Protein AF-A0A3R6WQW7-F1 (afdb_monomer)

pLDDT: mean 78.7, std 13.47, range [40.69, 93.69]

Radius of gyration: 24.75 Å; Cα contacts (8 Å, |Δi|>4): 306; chains: 1; bounding box: 58×46×69 Å

Nearest PDB structures (foldseek):
  6h25-assembly1_G  TM=5.884E-01  e=1.292E-11  Homo sapiens
  9g8p-assembly1_H  TM=5.849E-01  e=1.144E-11  Homo sapiens
  9g8m-assembly1_H  TM=5.681E-01  e=4.891E-12  Homo sapiens
  2mfi-assembly1_A  TM=6.333E-01  e=1.525E-02  Escherichia coli DH1
  4r71-assembly1_E  TM=5.114E-01  e=1.721E-02  Escherichia coli K-12

Structure (mmCIF, N/CA/C/O backbone):
data_AF-A0A3R6WQW7-F1
#
_entry.id   AF-A0A3R6WQW7-F1
#
loop_
_atom_site.group_PDB
_atom_site.id
_atom_site.type_symbol
_atom_site.label_atom_id
_atom_site.label_alt_id
_atom_site.label_comp_id
_atom_site.label_asym_id
_atom_site.label_entity_id
_atom_site.label_seq_id
_atom_site.pdbx_PDB_ins_code
_atom_site.Cartn_x
_atom_site.Cartn_y
_atom_site.Cartn_z
_atom_site.occupancy
_atom_site.B_iso_or_equiv
_atom_site.auth_seq_id
_atom_site.auth_comp_id
_atom_site.auth_asym_id
_atom_site.auth_atom_id
_atom_site.pdbx_PDB_model_num
ATOM 1 N N . MET A 1 1 ? 30.618 -32.591 -22.725 1.00 55.84 1 MET A N 1
ATOM 2 C CA . MET A 1 1 ? 29.384 -32.139 -22.040 1.00 55.84 1 MET A CA 1
ATOM 3 C C . MET A 1 1 ? 29.642 -31.123 -20.920 1.00 55.84 1 MET A C 1
ATOM 5 O O . MET A 1 1 ? 29.204 -29.995 -21.079 1.00 55.84 1 MET A O 1
ATOM 9 N N . ALA A 1 2 ? 30.360 -31.442 -19.828 1.00 49.25 2 ALA A N 1
ATOM 10 C CA . ALA A 1 2 ? 30.677 -30.443 -18.786 1.00 49.25 2 ALA A CA 1
ATOM 11 C C . ALA A 1 2 ? 31.701 -29.384 -19.253 1.00 49.25 2 ALA A C 1
ATOM 13 O O . ALA A 1 2 ? 31.507 -28.197 -19.019 1.00 49.25 2 ALA A O 1
ATOM 14 N N . GLU A 1 3 ? 32.736 -29.797 -19.990 1.00 54.88 3 GLU A N 1
ATOM 15 C CA . GLU A 1 3 ? 33.748 -28.886 -20.553 1.00 54.88 3 GLU A CA 1
ATOM 16 C C . GLU A 1 3 ? 33.173 -27.957 -21.633 1.00 54.88 3 GLU A C 1
ATOM 18 O O . GLU A 1 3 ? 33.467 -26.769 -21.638 1.00 54.88 3 GLU A O 1
ATOM 23 N N . GLU A 1 4 ? 32.276 -28.450 -22.493 1.00 56.84 4 GLU A N 1
ATOM 24 C CA . GLU A 1 4 ? 31.543 -27.615 -23.462 1.00 56.84 4 GLU A CA 1
ATOM 25 C C . GLU A 1 4 ? 30.620 -26.602 -22.779 1.00 56.84 4 GLU A C 1
ATOM 27 O O . GLU A 1 4 ? 30.474 -25.482 -23.262 1.00 56.84 4 GLU A O 1
ATOM 32 N N . PHE A 1 5 ? 30.006 -26.978 -21.651 1.00 56.38 5 PHE A N 1
ATOM 33 C CA . PHE A 1 5 ? 29.171 -26.077 -20.862 1.00 56.38 5 PHE A CA 1
ATOM 34 C C . PHE A 1 5 ? 30.006 -24.969 -20.208 1.00 56.38 5 PHE A C 1
ATOM 36 O O . PHE A 1 5 ? 29.600 -23.809 -20.223 1.00 56.38 5 PHE A O 1
ATOM 43 N N . LEU A 1 6 ? 31.192 -25.308 -19.695 1.00 55.44 6 LEU A N 1
ATOM 44 C CA . LEU A 1 6 ? 32.145 -24.342 -19.146 1.00 55.44 6 LEU A CA 1
ATOM 45 C C . LEU A 1 6 ? 32.690 -23.406 -20.236 1.00 55.44 6 LEU A C 1
ATOM 47 O O . LEU A 1 6 ? 32.646 -22.194 -20.057 1.00 55.44 6 LEU A O 1
ATOM 51 N N . LEU A 1 7 ? 33.064 -23.930 -21.407 1.00 58.16 7 LEU A N 1
ATOM 52 C CA . LEU A 1 7 ? 33.490 -23.141 -22.573 1.00 58.16 7 LEU A CA 1
ATOM 53 C C . LEU A 1 7 ? 32.385 -22.218 -23.113 1.00 58.16 7 LEU A C 1
ATOM 55 O O . LEU A 1 7 ? 32.659 -21.098 -23.547 1.00 58.16 7 LEU A O 1
ATOM 59 N N . ALA A 1 8 ? 31.128 -22.668 -23.110 1.00 57.09 8 ALA A N 1
ATOM 60 C CA . ALA A 1 8 ? 29.984 -21.846 -23.502 1.00 57.09 8 ALA A CA 1
ATOM 61 C C . ALA A 1 8 ? 29.675 -20.758 -22.461 1.00 57.09 8 ALA A C 1
ATOM 63 O O . ALA A 1 8 ? 29.348 -19.630 -22.837 1.00 57.09 8 ALA A O 1
ATOM 64 N N . ALA A 1 9 ? 29.818 -21.072 -21.169 1.00 54.44 9 ALA A N 1
ATOM 65 C CA . ALA A 1 9 ? 29.701 -20.103 -20.087 1.00 54.44 9 ALA A CA 1
ATOM 66 C C . ALA A 1 9 ? 30.811 -19.045 -20.176 1.00 54.44 9 ALA A C 1
ATOM 68 O O . ALA A 1 9 ? 30.493 -17.860 -20.177 1.00 54.44 9 ALA A O 1
ATOM 69 N N . GLU A 1 10 ? 32.070 -19.445 -20.371 1.00 57.56 10 GLU A N 1
ATOM 70 C CA . GLU A 1 10 ? 33.221 -18.549 -20.564 1.00 57.56 10 GLU A CA 1
ATOM 71 C C . GLU A 1 10 ? 33.050 -17.620 -21.771 1.00 57.56 10 GLU A C 1
ATOM 73 O O . GLU A 1 10 ? 33.266 -16.416 -21.652 1.00 57.56 10 GLU A O 1
ATOM 78 N N . LYS A 1 11 ? 32.557 -18.132 -22.908 1.00 57.28 11 LYS A N 1
ATOM 79 C CA . LYS A 1 11 ? 32.232 -17.317 -24.097 1.00 57.28 11 LYS A CA 1
ATOM 80 C C . LYS A 1 11 ? 31.059 -16.353 -23.893 1.00 57.28 11 LYS A C 1
ATOM 82 O O . LYS A 1 11 ? 30.888 -15.432 -24.688 1.00 57.28 11 LYS A O 1
ATOM 87 N N . SER A 1 12 ? 30.229 -16.578 -22.875 1.00 57.25 12 SER A N 1
ATOM 88 C CA . SER A 1 12 ? 29.049 -15.759 -22.571 1.00 57.25 12 SER A CA 1
ATOM 89 C C . SER A 1 12 ? 29.286 -14.706 -21.487 1.00 57.25 12 SER A C 1
ATOM 91 O O . SER A 1 12 ? 28.381 -13.916 -21.211 1.00 57.25 12 SER A O 1
ATOM 93 N N . ILE A 1 13 ? 30.473 -14.705 -20.868 1.00 61.94 13 ILE A N 1
ATOM 94 C CA . ILE A 1 13 ? 30.865 -13.736 -19.848 1.00 61.94 13 ILE A CA 1
ATOM 95 C C . ILE A 1 13 ? 31.505 -12.534 -20.534 1.00 61.94 13 ILE A C 1
ATOM 97 O O . ILE A 1 13 ? 32.555 -12.632 -21.165 1.00 61.94 13 ILE A O 1
ATOM 101 N N . ASP A 1 14 ? 30.893 -11.373 -20.348 1.00 65.12 14 ASP A N 1
ATOM 102 C CA . ASP A 1 14 ? 31.531 -10.098 -20.637 1.00 65.12 14 ASP A CA 1
ATOM 103 C C . ASP A 1 14 ? 32.629 -9.804 -19.606 1.00 65.12 14 ASP A C 1
ATOM 105 O O . ASP A 1 14 ? 32.395 -9.192 -18.563 1.00 65.12 14 ASP A O 1
ATOM 109 N N . LEU A 1 15 ? 33.845 -10.257 -19.908 1.00 63.72 15 LEU A N 1
ATOM 110 C CA . LEU A 1 15 ? 35.048 -9.977 -19.121 1.00 63.72 15 LEU A CA 1
ATOM 111 C C . LEU A 1 15 ? 35.436 -8.484 -19.129 1.00 63.72 15 LEU A C 1
ATOM 113 O O . LEU A 1 15 ? 36.239 -8.066 -18.296 1.00 63.72 15 LEU A O 1
ATOM 117 N N . ALA A 1 16 ? 34.885 -7.676 -20.045 1.00 67.31 16 ALA A N 1
ATOM 118 C CA . ALA A 1 16 ? 35.157 -6.244 -20.150 1.00 67.31 16 ALA A CA 1
ATOM 119 C C . ALA A 1 16 ? 34.179 -5.383 -19.332 1.00 67.31 16 ALA A C 1
ATOM 121 O O . ALA A 1 16 ? 34.387 -4.170 -19.209 1.00 67.31 16 ALA A O 1
ATOM 122 N N . PHE A 1 17 ? 33.138 -5.983 -18.745 1.00 79.56 17 PHE A N 1
ATOM 123 C CA . PHE A 1 17 ? 32.162 -5.251 -17.953 1.00 79.56 17 PHE A CA 1
ATOM 124 C C . PHE A 1 17 ? 32.800 -4.598 -16.720 1.00 79.56 17 PHE A C 1
ATOM 126 O O . PHE A 1 17 ? 33.418 -5.263 -15.885 1.00 79.56 17 PHE A O 1
ATOM 133 N N . LYS A 1 18 ? 32.569 -3.293 -16.547 1.00 80.56 18 LYS A N 1
ATOM 134 C CA . LYS A 1 18 ? 32.944 -2.552 -15.338 1.00 80.56 18 LYS A CA 1
ATOM 135 C C . LYS A 1 18 ? 31.703 -1.927 -14.699 1.00 80.56 18 LYS A C 1
ATOM 137 O O . LYS A 1 18 ? 30.992 -1.194 -15.388 1.00 80.56 18 LYS A O 1
ATOM 142 N N . PRO A 1 19 ? 31.449 -2.165 -13.396 1.00 85.31 19 PRO A N 1
ATOM 143 C CA . PRO A 1 19 ? 30.396 -1.463 -12.675 1.00 85.31 19 PRO A CA 1
ATOM 144 C C . PRO A 1 19 ? 30.600 0.049 -12.769 1.00 85.31 19 PRO A C 1
ATOM 146 O O . PRO A 1 19 ? 31.710 0.543 -12.565 1.00 85.31 19 PRO A O 1
ATOM 149 N N . ARG A 1 20 ? 29.529 0.781 -13.070 1.00 85.44 20 ARG A N 1
ATOM 150 C CA . ARG A 1 20 ? 29.561 2.234 -13.255 1.00 85.44 20 ARG A CA 1
ATOM 151 C C . ARG A 1 20 ? 28.370 2.868 -12.559 1.00 85.44 20 ARG A C 1
ATOM 153 O O . ARG A 1 20 ? 27.265 2.350 -12.658 1.00 85.44 20 ARG A O 1
ATOM 160 N N . THR A 1 21 ? 28.587 3.991 -11.887 1.00 90.38 21 THR A N 1
ATOM 161 C CA . THR A 1 21 ? 27.490 4.819 -11.385 1.00 90.38 21 THR A CA 1
ATOM 162 C C . THR A 1 21 ? 26.843 5.554 -12.554 1.00 90.38 21 THR A C 1
ATOM 164 O O . THR A 1 21 ? 27.532 6.224 -13.324 1.00 90.38 21 THR A O 1
ATOM 167 N N . CYS A 1 22 ? 25.534 5.404 -12.683 1.00 89.56 22 CYS A N 1
ATOM 168 C CA . CYS A 1 22 ? 24.703 6.038 -13.692 1.00 89.56 22 CYS A CA 1
ATOM 169 C C . CYS A 1 22 ? 23.697 6.956 -13.003 1.00 89.56 22 CYS A C 1
ATOM 171 O O . CYS A 1 22 ? 23.210 6.648 -11.911 1.00 89.56 22 CYS A O 1
ATOM 173 N N . LEU A 1 23 ? 23.375 8.063 -13.657 1.00 90.69 23 LEU A N 1
ATOM 174 C CA . LEU A 1 23 ? 22.315 8.986 -13.279 1.00 90.69 23 LEU A CA 1
ATOM 175 C C . LEU A 1 23 ? 21.107 8.827 -14.216 1.00 90.69 23 LEU A C 1
ATOM 177 O O . LEU A 1 23 ? 21.231 8.232 -15.291 1.00 90.69 23 LEU A O 1
ATOM 181 N N . PRO A 1 24 ? 19.916 9.312 -13.826 1.00 89.19 24 PRO A N 1
ATOM 182 C CA . PRO A 1 24 ? 18.769 9.353 -14.723 1.00 89.19 24 PRO A CA 1
ATOM 183 C C . PRO A 1 24 ? 19.089 10.185 -15.972 1.00 89.19 24 PRO A C 1
ATOM 185 O O . PRO A 1 24 ? 19.523 11.328 -15.863 1.00 89.19 24 PRO A O 1
ATOM 188 N N . GLY A 1 25 ? 18.861 9.613 -17.153 1.00 87.25 25 GLY A N 1
ATOM 189 C CA . GLY A 1 25 ? 19.143 10.228 -18.451 1.00 87.25 25 GLY A CA 1
ATOM 190 C C . GLY A 1 25 ? 20.482 9.832 -19.078 1.00 87.25 25 GLY A C 1
ATOM 191 O O . GLY A 1 25 ? 20.663 10.076 -20.269 1.00 87.25 25 GLY A O 1
ATOM 192 N N . ASP A 1 26 ? 21.386 9.183 -18.336 1.00 90.31 26 ASP A N 1
ATOM 193 C CA . ASP A 1 26 ? 22.673 8.737 -18.882 1.00 90.31 26 ASP A CA 1
ATOM 194 C C . ASP A 1 26 ? 22.479 7.684 -19.983 1.00 90.31 26 ASP A C 1
ATOM 196 O O . ASP A 1 26 ? 21.779 6.683 -19.788 1.00 90.31 26 ASP A O 1
ATOM 200 N N . ASP A 1 27 ? 23.149 7.879 -21.121 1.00 89.25 27 ASP A N 1
ATOM 201 C CA . ASP A 1 27 ? 23.236 6.892 -22.199 1.00 89.25 27 ASP A CA 1
ATOM 202 C C . ASP A 1 27 ? 24.319 5.854 -21.870 1.00 89.25 27 ASP A C 1
ATOM 204 O O . ASP A 1 27 ? 25.503 6.176 -21.743 1.00 89.25 27 ASP A O 1
ATOM 208 N N . ILE A 1 28 ? 23.910 4.593 -21.726 1.00 86.25 28 ILE A N 1
ATOM 209 C CA . ILE A 1 28 ? 24.794 3.477 -21.376 1.00 86.25 28 ILE A CA 1
ATOM 210 C C . ILE A 1 28 ? 24.998 2.487 -22.525 1.00 86.25 28 ILE A C 1
ATOM 212 O O . ILE A 1 28 ? 25.565 1.414 -22.318 1.00 86.25 28 ILE A O 1
ATOM 216 N N . THR A 1 29 ? 24.558 2.828 -23.736 1.00 84.69 29 THR A N 1
ATOM 217 C CA . THR A 1 29 ? 24.576 1.933 -24.906 1.00 84.69 29 THR A CA 1
ATOM 218 C C . THR A 1 29 ? 25.972 1.374 -25.187 1.00 84.69 29 THR A C 1
ATOM 220 O O . THR A 1 29 ? 26.124 0.194 -25.479 1.00 84.69 29 THR A O 1
ATOM 223 N N . GLN A 1 30 ? 27.010 2.198 -25.021 1.00 78.12 30 GLN A N 1
ATOM 224 C CA . GLN A 1 30 ? 28.411 1.818 -25.251 1.00 78.12 30 GLN A CA 1
ATOM 225 C C . GLN A 1 30 ? 28.994 0.905 -24.158 1.00 78.12 30 GLN A C 1
ATOM 227 O O . GLN A 1 30 ? 30.061 0.323 -24.338 1.00 78.12 30 GLN A O 1
ATOM 232 N N . HIS A 1 31 ? 28.318 0.793 -23.013 1.00 76.62 31 HIS A N 1
ATOM 233 C CA . HIS A 1 31 ? 28.764 0.015 -21.851 1.00 76.62 31 HIS A CA 1
ATOM 234 C C . HIS A 1 31 ? 28.094 -1.356 -21.746 1.00 76.62 31 HIS A C 1
ATOM 236 O O . HIS A 1 31 ? 28.413 -2.142 -20.854 1.00 76.62 31 HIS A O 1
ATOM 242 N N . ILE A 1 32 ? 27.168 -1.641 -22.655 1.00 75.19 32 ILE A N 1
ATOM 243 C CA . ILE A 1 32 ? 26.525 -2.934 -22.818 1.00 75.19 32 ILE A CA 1
ATOM 244 C C . ILE A 1 32 ? 27.271 -3.633 -23.951 1.00 75.19 32 ILE A C 1
ATOM 246 O O . ILE A 1 32 ? 27.199 -3.205 -25.102 1.00 75.19 32 ILE A O 1
ATOM 250 N N . THR A 1 33 ? 28.033 -4.678 -23.642 1.00 64.69 33 THR A N 1
ATOM 251 C CA . THR A 1 33 ? 28.776 -5.400 -24.678 1.00 64.69 33 THR A CA 1
ATOM 252 C C . THR A 1 33 ? 27.879 -6.433 -25.364 1.00 64.69 33 THR A C 1
ATOM 254 O O . THR A 1 33 ? 26.891 -6.919 -24.812 1.00 64.69 33 THR A O 1
ATOM 257 N N . ASN A 1 34 ? 28.236 -6.755 -26.609 1.00 60.12 34 ASN A N 1
ATOM 258 C CA . ASN A 1 34 ? 27.607 -7.773 -27.450 1.00 60.12 34 ASN A CA 1
ATOM 259 C C . ASN A 1 34 ? 26.103 -7.582 -27.716 1.00 60.12 34 ASN A C 1
ATOM 261 O O . ASN A 1 34 ? 25.266 -8.425 -27.396 1.00 60.12 34 ASN A O 1
ATOM 265 N N . VAL A 1 35 ? 25.788 -6.524 -28.473 1.00 56.78 35 VAL A N 1
ATOM 266 C CA . VAL A 1 35 ? 24.488 -6.310 -29.154 1.00 56.78 35 VAL A CA 1
ATOM 267 C C . VAL A 1 35 ? 24.156 -7.436 -30.158 1.00 56.78 35 VAL A C 1
ATOM 269 O O . VAL A 1 35 ? 23.029 -7.556 -30.629 1.00 56.78 35 VAL A O 1
ATOM 272 N N . THR A 1 36 ? 25.121 -8.302 -30.481 1.00 56.31 36 THR A N 1
ATOM 273 C CA . THR A 1 36 ? 24.955 -9.452 -31.384 1.00 56.31 36 THR A CA 1
ATOM 274 C C . THR A 1 36 ? 24.067 -10.559 -30.811 1.00 56.31 36 THR A C 1
ATOM 276 O O . THR A 1 36 ? 23.546 -11.375 -31.568 1.00 56.31 36 THR A O 1
ATOM 279 N N . GLN A 1 37 ? 23.856 -10.593 -29.492 1.00 63.72 37 GLN A N 1
ATOM 280 C CA . GLN A 1 37 ? 22.939 -11.520 -28.831 1.00 63.72 37 GLN A CA 1
ATOM 281 C C . GLN A 1 37 ? 21.755 -10.775 -28.202 1.00 63.72 37 GLN A C 1
ATOM 283 O O . GLN A 1 37 ? 21.821 -9.586 -27.907 1.00 63.72 37 GLN A O 1
ATOM 288 N N . LYS A 1 38 ? 20.643 -11.488 -27.971 1.00 72.62 38 LYS A N 1
ATOM 289 C CA . LYS A 1 38 ? 19.412 -10.914 -27.404 1.00 72.62 38 LYS A CA 1
ATOM 290 C C . LYS A 1 38 ? 19.673 -10.278 -26.029 1.00 72.62 38 LYS A C 1
ATOM 292 O O . LYS A 1 38 ? 19.768 -10.984 -25.024 1.00 72.62 38 LYS A O 1
ATOM 297 N N . LEU A 1 39 ? 19.724 -8.948 -25.999 1.00 78.69 39 LEU A N 1
ATOM 298 C CA . LEU A 1 39 ? 19.930 -8.137 -24.802 1.00 78.69 39 LEU A CA 1
ATOM 299 C C . LEU A 1 39 ? 18.748 -8.249 -23.827 1.00 78.69 39 LEU A C 1
ATOM 301 O O . LEU A 1 39 ? 17.583 -8.180 -24.227 1.00 78.69 39 LEU A O 1
ATOM 305 N N . ARG A 1 40 ? 19.038 -8.407 -22.530 1.00 82.88 40 ARG A N 1
ATOM 306 C CA . ARG A 1 40 ? 18.034 -8.435 -21.455 1.00 82.88 40 ARG A CA 1
ATOM 307 C C . ARG A 1 40 ? 18.238 -7.251 -20.514 1.00 82.88 40 ARG A C 1
ATOM 309 O O . ARG A 1 40 ? 19.073 -7.306 -19.613 1.00 82.88 40 ARG A O 1
ATOM 316 N N . LEU A 1 41 ? 17.435 -6.210 -20.691 1.00 86.75 41 LEU A N 1
ATOM 317 C CA . LEU A 1 41 ? 17.404 -5.067 -19.780 1.00 86.75 41 LEU A CA 1
ATOM 318 C C . LEU A 1 41 ? 16.565 -5.399 -18.540 1.00 86.75 41 LEU A C 1
ATOM 320 O O . LEU A 1 41 ? 15.455 -5.924 -18.640 1.00 86.75 41 LEU A O 1
ATOM 324 N N . GLY A 1 42 ? 17.137 -5.161 -17.367 1.00 83.75 42 GLY A N 1
ATOM 325 C CA . GLY A 1 42 ? 16.488 -5.268 -16.067 1.00 83.75 42 GLY A CA 1
ATOM 326 C C . GLY A 1 42 ? 16.060 -3.903 -15.531 1.00 83.75 42 GLY A C 1
ATOM 327 O O . GLY A 1 42 ? 15.908 -2.942 -16.276 1.00 83.75 42 GLY A O 1
ATOM 328 N N . ALA A 1 43 ? 15.849 -3.827 -14.217 1.00 82.69 43 ALA A N 1
ATOM 329 C CA . ALA A 1 43 ? 15.364 -2.616 -13.559 1.00 82.69 43 ALA A CA 1
ATOM 330 C C . ALA A 1 43 ? 16.289 -1.407 -13.785 1.00 82.69 43 ALA A C 1
ATOM 332 O O . ALA A 1 43 ? 17.513 -1.549 -13.807 1.00 82.69 43 ALA A O 1
ATOM 333 N N . GLY A 1 44 ? 15.685 -0.223 -13.909 1.00 83.94 44 GLY A N 1
ATOM 334 C CA . GLY A 1 44 ? 16.392 1.052 -14.039 1.00 83.94 44 GLY A CA 1
ATOM 335 C C . GLY A 1 44 ? 16.942 1.357 -15.435 1.00 83.94 44 GLY A C 1
ATOM 336 O O . GLY A 1 44 ? 17.592 2.382 -15.599 1.00 83.94 44 GLY A O 1
ATOM 337 N N . LEU A 1 45 ?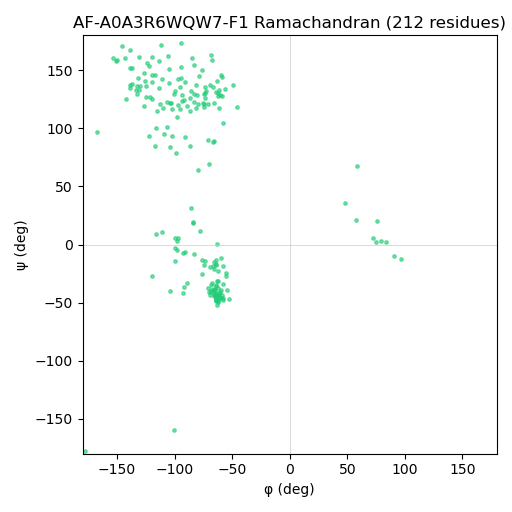 16.701 0.494 -16.429 1.00 87.19 45 LEU A N 1
ATOM 338 C CA . LEU A 1 45 ? 17.167 0.668 -17.806 1.00 87.19 45 LEU A CA 1
ATOM 339 C C . LEU A 1 45 ? 15.999 0.597 -18.786 1.00 87.19 45 LEU A C 1
ATOM 341 O O . LEU A 1 45 ? 15.157 -0.297 -18.693 1.00 87.19 45 LEU A O 1
ATOM 345 N N . VAL A 1 46 ? 15.978 1.506 -19.757 1.00 87.69 46 VAL A N 1
ATOM 346 C CA . VAL A 1 46 ? 14.969 1.544 -20.821 1.00 87.69 46 VAL A CA 1
ATOM 347 C C . VAL A 1 46 ? 15.659 1.659 -22.175 1.00 87.69 46 VAL A C 1
ATOM 349 O O . VAL A 1 46 ? 16.602 2.429 -22.336 1.00 87.69 46 VAL A O 1
ATOM 352 N N . ALA A 1 47 ? 15.183 0.880 -23.148 1.00 86.12 47 ALA A N 1
ATOM 353 C CA . ALA A 1 47 ? 15.567 1.039 -24.544 1.00 86.12 47 ALA A CA 1
ATOM 354 C C . ALA A 1 47 ? 14.660 2.080 -25.216 1.00 86.12 47 ALA A C 1
ATOM 356 O O . ALA A 1 47 ? 13.435 1.960 -25.180 1.00 86.12 47 ALA A O 1
ATOM 357 N N . THR A 1 48 ? 15.270 3.084 -25.832 1.00 83.69 48 THR A N 1
ATOM 358 C CA . THR A 1 48 ? 14.609 4.105 -26.650 1.00 83.69 48 THR A CA 1
ATOM 359 C C . THR A 1 48 ? 14.433 3.594 -28.084 1.00 83.69 48 THR A C 1
ATOM 361 O O . THR A 1 48 ? 15.141 2.686 -28.519 1.00 83.69 48 THR A O 1
ATOM 364 N N . CYS A 1 49 ? 13.515 4.199 -28.846 1.00 77.94 49 CYS A N 1
ATOM 365 C CA . CYS A 1 49 ? 13.303 3.905 -30.269 1.00 77.94 49 CYS A CA 1
ATOM 366 C C . CYS A 1 49 ? 14.569 4.048 -31.131 1.00 77.94 49 CYS A C 1
ATOM 368 O O . CYS A 1 49 ? 14.692 3.372 -32.146 1.00 77.94 49 CYS A O 1
ATOM 370 N N . ASP A 1 50 ? 15.531 4.862 -30.693 1.00 81.75 50 ASP A N 1
ATOM 371 C CA . ASP A 1 50 ? 16.789 5.12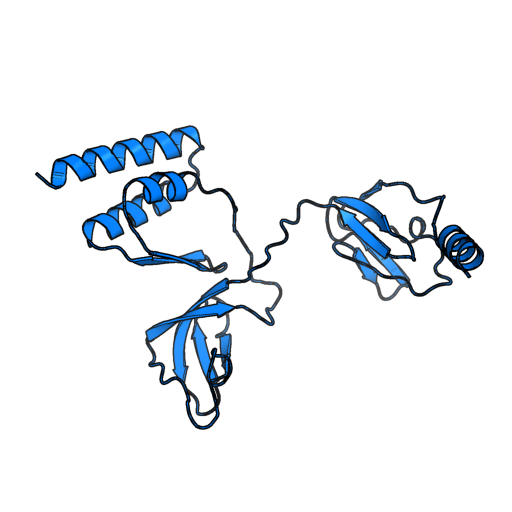6 -31.402 1.00 81.75 50 ASP A CA 1
ATOM 372 C C . ASP A 1 50 ? 17.876 4.067 -31.124 1.00 81.75 50 ASP A C 1
ATOM 374 O O . ASP A 1 50 ? 19.063 4.349 -31.270 1.00 81.75 50 ASP A O 1
ATOM 378 N N . ASN A 1 51 ? 17.508 2.874 -30.639 1.00 78.44 51 ASN A N 1
ATOM 379 C CA . ASN A 1 51 ? 18.434 1.824 -30.180 1.00 78.44 51 ASN A CA 1
ATOM 380 C C . ASN A 1 51 ? 19.396 2.250 -29.054 1.00 78.44 51 ASN A C 1
ATOM 382 O O . ASN A 1 51 ? 20.417 1.600 -28.824 1.00 78.44 51 ASN A O 1
ATOM 386 N N . ARG A 1 52 ? 19.062 3.311 -28.317 1.00 85.69 52 ARG A N 1
ATOM 387 C CA . ARG A 1 52 ? 19.823 3.748 -27.142 1.00 85.69 52 ARG A CA 1
ATOM 388 C C . ARG A 1 52 ? 19.283 3.098 -25.882 1.00 85.69 52 ARG A C 1
ATOM 390 O O . ARG A 1 52 ? 18.070 3.002 -25.713 1.00 85.69 52 ARG A O 1
ATOM 397 N N . VAL A 1 53 ? 20.168 2.696 -24.979 1.00 87.25 53 VAL A N 1
ATOM 398 C CA . VAL A 1 53 ? 19.799 2.271 -23.629 1.00 87.25 53 VAL A CA 1
ATOM 399 C C . VAL A 1 53 ? 20.111 3.403 -22.670 1.00 87.25 53 VAL A C 1
ATOM 401 O O . VAL A 1 53 ? 21.268 3.773 -22.491 1.00 87.25 53 VAL A O 1
ATOM 404 N N . VAL A 1 54 ? 19.068 3.932 -22.047 1.00 90.56 54 VAL A N 1
ATOM 405 C CA . VAL A 1 54 ? 19.154 5.033 -21.091 1.00 90.56 54 VAL A CA 1
ATOM 406 C C . VAL A 1 54 ? 18.823 4.559 -19.686 1.00 90.56 54 VAL A C 1
ATOM 408 O O . VAL A 1 54 ? 17.942 3.723 -19.462 1.00 90.56 54 VAL A O 1
ATOM 411 N N . SER A 1 55 ? 19.557 5.118 -18.736 1.00 89.94 55 SER A N 1
ATOM 412 C CA . SER A 1 55 ? 19.324 4.966 -17.309 1.00 89.94 55 SER A CA 1
ATOM 413 C C . SER A 1 55 ? 18.098 5.778 -16.882 1.00 89.94 55 SER A C 1
ATOM 415 O O . SER A 1 55 ? 17.989 6.960 -17.199 1.00 89.94 55 SER A O 1
ATOM 417 N N . THR A 1 56 ? 17.164 5.170 -16.151 1.00 86.69 56 THR A N 1
ATOM 418 C CA . THR A 1 56 ? 15.991 5.870 -15.593 1.00 86.69 56 THR A CA 1
ATOM 419 C C . THR A 1 56 ? 16.150 6.233 -14.122 1.00 86.69 56 THR A C 1
ATOM 421 O O . THR A 1 56 ? 15.368 7.022 -13.601 1.00 86.69 56 THR A O 1
ATOM 424 N N . ASN A 1 57 ? 17.138 5.661 -13.431 1.00 87.31 57 ASN A N 1
ATOM 425 C CA . ASN A 1 57 ? 17.321 5.798 -11.987 1.00 87.31 57 ASN A CA 1
ATOM 426 C C . ASN A 1 57 ? 18.801 6.022 -11.655 1.00 87.31 57 ASN A C 1
ATOM 428 O O . ASN A 1 57 ? 19.674 5.548 -12.369 1.00 87.31 57 ASN A O 1
ATOM 432 N N . ALA A 1 58 ? 19.099 6.713 -10.554 1.00 87.75 58 ALA A N 1
ATOM 433 C CA . ALA A 1 58 ? 20.474 6.830 -10.073 1.00 87.75 58 ALA A CA 1
ATOM 434 C C . ALA A 1 58 ? 20.906 5.518 -9.401 1.00 87.75 58 ALA A C 1
ATOM 436 O O . ALA A 1 58 ? 20.266 5.089 -8.442 1.00 87.75 58 ALA A O 1
ATOM 437 N N . GLY A 1 59 ? 21.974 4.879 -9.877 1.00 90.12 59 GLY A N 1
ATOM 438 C CA . GLY A 1 59 ? 22.422 3.592 -9.341 1.00 90.12 59 GLY A CA 1
ATOM 439 C C . GLY A 1 59 ? 23.693 3.062 -9.983 1.00 90.12 59 GLY A C 1
ATOM 440 O O . GLY A 1 59 ? 24.288 3.704 -10.842 1.00 90.12 59 GLY A O 1
ATOM 441 N N . VAL A 1 60 ? 24.115 1.869 -9.572 1.00 91.25 60 VAL A N 1
ATOM 442 C CA . VAL A 1 60 ? 25.305 1.202 -10.112 1.00 91.25 60 VAL A CA 1
ATOM 443 C C . VAL A 1 60 ? 24.892 0.198 -11.180 1.00 91.25 60 VAL A C 1
ATOM 445 O O . VAL A 1 60 ? 24.175 -0.756 -10.896 1.00 91.25 60 VAL A O 1
ATOM 448 N N . LEU A 1 61 ? 25.369 0.362 -12.409 1.00 90.69 61 LEU A N 1
ATOM 449 C CA . LEU A 1 61 ? 25.188 -0.614 -13.474 1.00 90.69 61 LEU A CA 1
ATOM 450 C C . LEU A 1 61 ? 25.822 -1.951 -13.080 1.00 90.69 61 LEU A C 1
ATOM 452 O O . LEU A 1 61 ? 26.988 -2.024 -12.684 1.00 90.69 61 LEU A O 1
ATOM 456 N N . ARG A 1 62 ? 25.038 -3.020 -13.202 1.00 89.00 62 ARG A N 1
ATOM 457 C CA . ARG A 1 62 ? 25.420 -4.409 -12.949 1.00 89.00 62 ARG A CA 1
ATOM 458 C C . ARG A 1 62 ? 25.163 -5.261 -14.180 1.00 89.00 62 ARG A C 1
ATOM 460 O O . ARG A 1 62 ? 24.279 -4.973 -14.985 1.00 89.00 62 ARG A O 1
ATOM 467 N N . TYR A 1 63 ? 25.903 -6.357 -14.250 1.00 86.38 63 TYR A N 1
ATOM 468 C CA . TYR A 1 63 ? 25.829 -7.341 -15.313 1.00 86.38 63 TYR A CA 1
ATOM 469 C C . TYR A 1 63 ? 25.740 -8.753 -14.734 1.00 86.38 63 TYR A C 1
ATOM 471 O O . TYR A 1 63 ? 26.362 -9.068 -13.716 1.00 86.38 63 TYR A O 1
ATOM 479 N N . ARG A 1 64 ? 24.967 -9.615 -15.395 1.00 83.50 64 ARG A N 1
ATOM 480 C CA . ARG A 1 64 ? 25.016 -11.068 -15.230 1.00 83.50 64 ARG A CA 1
ATOM 481 C C . ARG A 1 64 ? 25.034 -11.730 -16.606 1.00 83.50 64 ARG A C 1
ATOM 483 O O . ARG A 1 64 ? 24.167 -11.424 -17.431 1.00 83.50 64 ARG A O 1
ATOM 490 N N . PRO A 1 65 ? 25.936 -12.697 -16.817 1.00 77.06 65 PRO A N 1
ATOM 491 C CA . PRO A 1 65 ? 25.876 -13.573 -17.971 1.00 77.06 65 PRO A CA 1
ATOM 492 C C . PRO A 1 65 ? 24.559 -14.372 -18.010 1.00 77.06 65 PRO A C 1
ATOM 494 O O . PRO A 1 65 ? 24.048 -14.768 -16.953 1.00 77.06 65 PRO A O 1
ATOM 497 N N . PRO A 1 66 ? 24.010 -14.658 -19.201 1.00 69.94 66 PRO A N 1
ATOM 498 C CA . PRO A 1 66 ? 24.333 -14.033 -20.483 1.00 69.94 66 PRO A CA 1
ATOM 499 C C . PRO A 1 66 ? 23.556 -12.709 -20.665 1.00 69.94 66 PRO A C 1
ATOM 501 O O . PRO A 1 66 ? 22.331 -12.678 -20.511 1.00 69.94 66 PRO A O 1
ATOM 504 N N . ASN A 1 67 ? 24.260 -11.625 -21.016 1.00 78.06 67 ASN A N 1
ATOM 505 C CA . ASN A 1 67 ? 23.726 -10.341 -21.523 1.00 78.06 67 ASN A CA 1
ATOM 506 C C . ASN A 1 67 ? 22.552 -9.722 -20.744 1.00 78.06 67 ASN A C 1
ATOM 508 O O . ASN A 1 67 ? 21.650 -9.118 -21.337 1.00 78.06 67 ASN A O 1
ATOM 512 N N . ARG A 1 68 ? 22.536 -9.873 -19.413 1.00 85.19 68 ARG A N 1
ATOM 513 C CA . ARG A 1 68 ? 21.560 -9.214 -18.539 1.00 85.19 68 ARG A CA 1
ATOM 514 C C . ARG A 1 68 ? 22.204 -8.034 -17.826 1.00 85.19 68 ARG A C 1
ATOM 516 O O . ARG A 1 68 ? 23.122 -8.232 -17.038 1.00 85.19 68 ARG A O 1
ATOM 523 N N . TYR A 1 69 ? 21.647 -6.844 -18.026 1.00 88.50 69 TYR A N 1
ATOM 524 C CA . TYR A 1 69 ? 22.108 -5.601 -17.404 1.00 88.50 69 TYR A CA 1
ATOM 525 C C . TYR A 1 69 ? 20.991 -4.987 -16.561 1.00 88.50 69 TYR A C 1
ATOM 527 O O . TYR A 1 69 ? 19.831 -5.039 -16.958 1.00 88.50 69 TYR A O 1
ATOM 535 N N . TRP A 1 70 ? 21.304 -4.437 -15.390 1.00 88.75 70 TRP A N 1
ATOM 536 C CA . TRP A 1 70 ? 20.349 -3.693 -14.555 1.00 88.75 70 TRP A CA 1
ATOM 537 C C . TRP A 1 70 ? 21.081 -2.643 -13.728 1.00 88.75 70 TRP A C 1
ATOM 539 O O . TRP A 1 70 ? 22.277 -2.782 -13.480 1.00 88.75 70 TRP A O 1
ATOM 549 N N . LEU A 1 71 ? 20.367 -1.619 -13.274 1.00 89.75 71 LEU A N 1
ATOM 550 C CA . LEU A 1 71 ? 20.884 -0.726 -12.246 1.00 89.75 71 LEU A CA 1
ATOM 551 C C . LEU A 1 71 ? 20.592 -1.314 -10.866 1.00 89.75 71 LEU A C 1
ATOM 553 O O . LEU A 1 71 ? 19.479 -1.747 -10.566 1.00 89.75 71 LEU A O 1
ATOM 557 N N . ASP A 1 72 ? 21.614 -1.321 -10.029 1.00 84.69 72 ASP A N 1
ATOM 558 C CA . ASP A 1 72 ? 21.556 -1.545 -8.594 1.00 84.69 72 ASP A CA 1
ATOM 559 C C . ASP A 1 72 ? 21.405 -0.178 -7.930 1.00 84.69 72 ASP A C 1
ATOM 561 O O . ASP A 1 72 ? 22.366 0.566 -7.735 1.00 84.69 72 ASP A O 1
ATOM 565 N N . PHE A 1 73 ? 20.156 0.200 -7.710 1.00 80.25 73 PHE A N 1
ATOM 566 C CA . PHE A 1 73 ? 19.753 1.427 -7.040 1.00 80.25 73 PHE A CA 1
ATOM 567 C C . PHE A 1 73 ? 18.941 1.049 -5.812 1.00 80.25 73 PHE A C 1
ATOM 569 O O . PHE A 1 73 ? 18.444 -0.077 -5.726 1.00 80.25 73 PHE A O 1
ATOM 576 N N . ASN A 1 74 ? 18.795 1.980 -4.866 1.00 63.66 74 ASN A N 1
ATOM 577 C CA . ASN A 1 74 ? 17.950 1.782 -3.692 1.00 63.66 74 ASN A CA 1
ATOM 578 C C . ASN A 1 74 ? 16.467 1.783 -4.096 1.00 63.66 74 ASN A C 1
ATOM 580 O O . ASN A 1 74 ? 15.712 2.708 -3.824 1.00 63.66 74 ASN A O 1
ATOM 584 N N . HIS A 1 75 ? 16.066 0.735 -4.799 1.00 56.06 75 HIS A N 1
ATOM 585 C CA . HIS A 1 75 ? 14.692 0.353 -4.985 1.00 56.06 75 HIS A CA 1
ATOM 586 C C . HIS A 1 75 ? 14.487 -0.804 -4.030 1.00 56.06 75 HIS A C 1
ATOM 588 O O . HIS A 1 75 ? 14.759 -1.965 -4.360 1.00 56.06 75 HIS A O 1
ATOM 594 N N . LYS A 1 76 ? 14.008 -0.491 -2.823 1.00 45.06 76 LYS A N 1
ATOM 595 C CA . LYS A 1 76 ? 13.370 -1.501 -1.986 1.00 45.06 76 LYS A CA 1
ATOM 596 C C . LYS A 1 76 ? 12.411 -2.250 -2.901 1.00 45.06 76 LYS A C 1
ATOM 598 O O . LYS A 1 76 ? 11.565 -1.655 -3.572 1.00 45.06 76 LYS A O 1
ATOM 603 N N . ARG A 1 77 ? 12.631 -3.551 -3.084 1.00 44.28 77 ARG A N 1
ATOM 604 C CA . ARG A 1 77 ? 11.696 -4.389 -3.830 1.00 44.28 77 ARG A CA 1
ATOM 605 C C . ARG A 1 77 ? 10.427 -4.412 -2.991 1.00 44.28 77 ARG A C 1
ATOM 607 O O . ARG A 1 77 ? 10.306 -5.288 -2.144 1.00 44.28 77 ARG A O 1
ATOM 614 N N . VAL A 1 78 ? 9.519 -3.459 -3.211 1.00 44.38 78 VA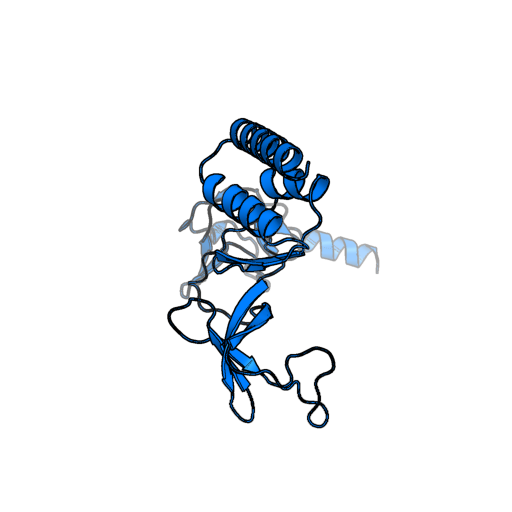L A N 1
ATOM 615 C CA . VAL A 1 78 ? 8.200 -3.446 -2.578 1.00 44.38 78 VAL A CA 1
ATOM 616 C C . VAL A 1 78 ? 7.459 -4.648 -3.136 1.00 44.38 78 VAL A C 1
ATOM 618 O O . VAL A 1 78 ? 6.847 -4.621 -4.201 1.00 44.38 78 VAL A O 1
ATOM 621 N N . ARG A 1 79 ? 7.634 -5.781 -2.466 1.00 47.88 79 ARG A N 1
ATOM 622 C CA . ARG A 1 79 ? 7.107 -7.074 -2.882 1.00 47.88 79 ARG A CA 1
ATOM 623 C C . ARG A 1 79 ? 5.681 -7.270 -2.397 1.00 47.88 79 ARG A C 1
ATOM 625 O O . ARG A 1 79 ? 5.293 -8.397 -2.166 1.00 47.88 79 ARG A O 1
ATOM 632 N N . VAL A 1 80 ? 4.883 -6.216 -2.275 1.00 51.34 80 VAL A N 1
ATOM 633 C CA . VAL A 1 80 ? 3.454 -6.323 -1.966 1.00 51.34 80 VAL A CA 1
ATOM 634 C C . VAL A 1 80 ? 2.805 -4.965 -2.219 1.00 51.34 80 VAL A C 1
ATOM 636 O 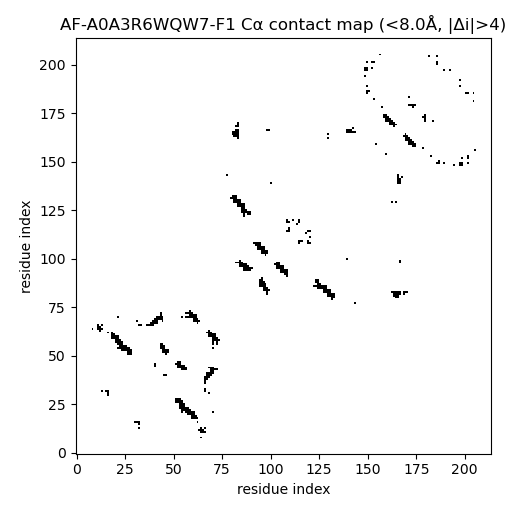O . VAL A 1 80 ? 2.844 -4.086 -1.373 1.00 51.34 80 VAL A O 1
ATOM 639 N N . HIS A 1 81 ? 2.201 -4.771 -3.394 1.00 64.62 81 HIS A N 1
ATOM 640 C CA . HIS A 1 81 ? 1.307 -3.629 -3.627 1.00 64.62 81 HIS A CA 1
ATOM 641 C C . HIS A 1 81 ? -0.068 -3.944 -3.030 1.00 64.62 81 HIS A C 1
ATOM 643 O O . HIS A 1 81 ? -1.041 -4.148 -3.759 1.00 64.62 81 HIS A O 1
ATOM 649 N N . GLY A 1 82 ? -0.102 -4.104 -1.707 1.00 75.75 82 GLY A N 1
ATOM 650 C CA . GLY A 1 82 ? -1.338 -4.195 -0.950 1.00 75.75 82 GLY A CA 1
ATOM 651 C C . GLY A 1 82 ? -1.966 -2.812 -0.846 1.00 75.75 82 GLY A C 1
ATOM 652 O O . GLY A 1 82 ? -1.292 -1.846 -0.502 1.00 75.75 82 GLY A O 1
ATOM 653 N N . VAL A 1 83 ? -3.241 -2.701 -1.181 1.00 83.81 83 VAL A N 1
ATOM 654 C CA . VAL A 1 83 ? -4.030 -1.479 -1.032 1.00 83.81 83 VAL A CA 1
ATOM 655 C C . VAL A 1 83 ? -5.270 -1.807 -0.226 1.00 83.81 83 VAL A C 1
ATOM 657 O O . VAL A 1 83 ? -5.876 -2.867 -0.401 1.00 83.81 83 VAL A O 1
ATOM 660 N N . VAL A 1 84 ? -5.646 -0.893 0.658 1.00 88.06 84 VAL A N 1
ATOM 661 C CA . VAL A 1 84 ? -6.935 -0.950 1.341 1.00 88.06 84 VAL A CA 1
ATOM 662 C C . VAL A 1 84 ? -7.894 -0.112 0.511 1.00 88.06 84 VAL A C 1
ATOM 664 O O . VAL A 1 84 ? -7.614 1.053 0.237 1.00 88.06 84 VAL A O 1
ATOM 667 N N . GLY A 1 85 ? -8.999 -0.709 0.079 1.00 89.00 85 GLY A N 1
ATOM 668 C CA . GLY A 1 85 ? -10.024 -0.012 -0.687 1.00 89.00 85 GLY A CA 1
ATOM 669 C C . GLY A 1 85 ? -11.419 -0.248 -0.130 1.00 89.00 85 GLY A C 1
ATOM 670 O O . GLY A 1 85 ? -11.649 -1.206 0.604 1.00 89.00 85 GLY A O 1
ATOM 671 N N . MET A 1 86 ? -12.358 0.618 -0.495 1.00 91.69 86 MET A N 1
ATOM 672 C CA . MET A 1 86 ? -13.761 0.521 -0.094 1.00 91.69 86 MET A CA 1
ATOM 673 C C . MET A 1 86 ? -14.640 0.228 -1.303 1.00 91.69 86 MET A C 1
ATOM 675 O O . MET A 1 86 ? -14.504 0.862 -2.345 1.00 91.69 86 MET A O 1
ATOM 679 N N . ILE A 1 87 ? -15.568 -0.716 -1.184 1.00 93.69 87 ILE A N 1
ATOM 680 C CA . ILE A 1 87 ? -16.520 -0.996 -2.261 1.00 93.69 87 ILE A CA 1
ATOM 681 C C . ILE A 1 87 ? -17.503 0.165 -2.367 1.00 93.69 87 ILE A C 1
ATOM 683 O O . ILE A 1 87 ? -18.220 0.462 -1.418 1.00 93.69 87 ILE A O 1
ATOM 687 N N . VAL A 1 88 ? -17.559 0.799 -3.532 1.00 93.69 88 VAL A N 1
ATOM 688 C CA . VAL A 1 88 ? -18.504 1.887 -3.826 1.00 93.69 88 VAL A CA 1
ATOM 689 C C . VAL A 1 88 ? -19.764 1.332 -4.465 1.00 93.69 88 VAL A C 1
ATOM 691 O O . VAL A 1 88 ? -20.870 1.751 -4.144 1.00 93.69 88 VAL A O 1
ATOM 694 N N . ASP A 1 89 ? -19.589 0.378 -5.376 1.00 92.31 89 ASP A N 1
ATOM 695 C CA . ASP A 1 89 ? -20.674 -0.165 -6.182 1.00 92.31 89 ASP A CA 1
ATOM 696 C C . ASP A 1 89 ? -20.363 -1.601 -6.625 1.00 92.31 89 ASP A C 1
ATOM 698 O O . ASP A 1 89 ? -19.205 -2.041 -6.628 1.00 92.31 89 ASP A O 1
ATOM 702 N N . ARG A 1 90 ? -21.400 -2.342 -7.016 1.00 88.31 90 ARG A N 1
ATOM 703 C CA . ARG A 1 90 ? -21.302 -3.725 -7.481 1.00 88.31 90 ARG A CA 1
ATOM 704 C C . ARG A 1 90 ? -22.055 -3.926 -8.793 1.00 88.31 90 ARG A C 1
ATOM 706 O O . ARG A 1 90 ? -23.226 -3.591 -8.919 1.00 88.31 90 ARG A O 1
ATOM 713 N N . ASN A 1 91 ? -21.394 -4.592 -9.730 1.00 87.50 91 ASN A N 1
ATOM 714 C CA . ASN A 1 91 ? -21.971 -5.076 -10.980 1.00 87.50 91 ASN A CA 1
ATOM 715 C C . ASN A 1 91 ? -22.033 -6.607 -10.981 1.00 87.50 91 ASN A C 1
ATOM 717 O O . ASN A 1 91 ? -21.454 -7.253 -10.119 1.00 87.50 91 ASN A O 1
ATOM 721 N N . ALA A 1 92 ? -22.687 -7.220 -11.971 1.00 82.50 92 ALA A N 1
ATOM 722 C CA . ALA A 1 92 ? -22.811 -8.683 -12.059 1.00 82.50 92 ALA A CA 1
ATOM 723 C C . ALA A 1 92 ? -21.47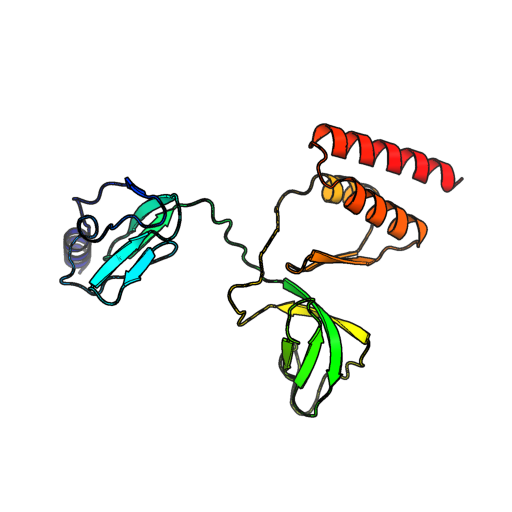3 -9.438 -12.254 1.00 82.50 92 ALA A C 1
ATOM 725 O O . ALA A 1 92 ? -21.422 -10.657 -12.055 1.00 82.50 92 ALA A O 1
ATOM 726 N N . GLU A 1 93 ? -20.415 -8.729 -12.659 1.00 85.50 93 GLU A N 1
ATOM 727 C CA . GLU A 1 93 ? -19.100 -9.294 -12.995 1.00 85.50 93 GLU A CA 1
ATOM 728 C C . GLU A 1 93 ? -17.956 -8.754 -12.120 1.00 85.50 93 GLU A C 1
ATOM 730 O O . GLU A 1 93 ? -16.960 -9.449 -11.897 1.00 85.50 93 GLU A O 1
ATOM 735 N N . PHE A 1 94 ? -18.086 -7.532 -11.596 1.00 89.94 94 PHE A N 1
ATOM 736 C CA . PHE A 1 94 ? -17.027 -6.850 -10.853 1.00 89.94 94 PHE A CA 1
ATOM 737 C C . PHE A 1 94 ? -17.571 -5.887 -9.794 1.00 89.94 94 PHE A C 1
ATOM 739 O O . PHE A 1 94 ? -18.694 -5.399 -9.887 1.00 89.94 94 PHE A O 1
ATOM 746 N N . TYR A 1 95 ? -16.731 -5.578 -8.815 1.00 92.00 95 TYR A N 1
ATOM 747 C CA . TYR A 1 95 ? -16.903 -4.517 -7.832 1.00 92.00 95 TYR A CA 1
ATOM 748 C C . TYR A 1 95 ? -16.136 -3.268 -8.265 1.00 92.00 95 TYR A C 1
ATOM 750 O O . TYR A 1 95 ? -15.027 -3.370 -8.801 1.00 92.00 95 TYR A O 1
ATOM 758 N N . ARG A 1 96 ? -16.710 -2.091 -8.011 1.00 91.75 96 ARG A N 1
ATOM 759 C CA . ARG A 1 96 ? -15.990 -0.816 -8.064 1.00 91.75 96 ARG A CA 1
ATOM 760 C C . ARG A 1 96 ? -15.455 -0.510 -6.677 1.00 91.75 96 ARG A C 1
ATOM 762 O O . ARG A 1 96 ? -16.220 -0.481 -5.714 1.00 91.75 96 ARG A O 1
ATOM 769 N N . VAL A 1 97 ? -14.150 -0.297 -6.593 1.00 91.19 97 VAL A N 1
ATOM 770 C CA . VAL A 1 97 ? -13.432 -0.088 -5.339 1.00 91.19 97 VAL A CA 1
ATOM 771 C C . VAL A 1 97 ? -12.773 1.283 -5.372 1.00 91.19 97 VAL A C 1
ATOM 773 O O . VAL A 1 97 ? -12.016 1.595 -6.291 1.00 91.19 97 VAL A O 1
ATOM 776 N N . ASP A 1 98 ? -13.059 2.097 -4.368 1.00 89.31 98 ASP A N 1
ATOM 777 C CA . ASP A 1 98 ? -12.334 3.329 -4.111 1.00 89.31 98 ASP A CA 1
ATOM 778 C C . ASP A 1 98 ? -11.025 3.016 -3.396 1.00 89.31 98 ASP A C 1
ATOM 780 O O . ASP A 1 98 ? -11.016 2.400 -2.331 1.00 89.31 98 ASP A O 1
ATOM 784 N N . ILE A 1 99 ? -9.923 3.414 -4.020 1.00 85.06 99 ILE A N 1
ATOM 785 C CA . ILE A 1 99 ? -8.565 3.279 -3.492 1.00 85.06 99 ILE A CA 1
ATOM 786 C C . ILE A 1 99 ? -7.919 4.650 -3.247 1.00 85.06 99 ILE A C 1
ATOM 788 O O . ILE A 1 99 ? -6.720 4.702 -2.994 1.00 85.06 99 ILE A O 1
ATOM 792 N N . GLY A 1 100 ? -8.672 5.753 -3.343 1.00 76.06 100 GLY A N 1
ATOM 793 C CA . GLY A 1 100 ? -8.143 7.115 -3.205 1.00 76.06 100 GLY A CA 1
ATOM 794 C C . GLY A 1 100 ? -7.373 7.621 -4.431 1.00 76.06 100 GLY A C 1
ATOM 795 O O . GLY A 1 100 ? -6.568 8.539 -4.317 1.00 76.06 100 GLY A O 1
ATOM 796 N N . SER A 1 101 ? -7.587 7.014 -5.603 1.00 74.31 101 SER A N 1
ATOM 797 C CA . SER A 1 101 ? -7.019 7.469 -6.881 1.00 74.31 101 SER A CA 1
ATOM 798 C C . SER A 1 101 ? -7.999 8.386 -7.627 1.00 74.31 101 SER A C 1
ATOM 800 O O . SER A 1 101 ? -9.157 8.524 -7.243 1.00 74.31 101 SER A O 1
ATOM 802 N N . SER A 1 102 ? -7.566 8.980 -8.742 1.00 72.31 102 SER A N 1
ATOM 803 C CA . SER A 1 102 ? -8.421 9.788 -9.627 1.00 72.31 102 SER A CA 1
ATOM 804 C C . SER A 1 102 ? -9.552 8.987 -10.285 1.00 72.31 102 SER A C 1
ATOM 806 O O . SER A 1 102 ? -10.514 9.566 -10.788 1.00 72.31 102 SER A O 1
ATOM 808 N N . SER A 1 103 ? -9.445 7.655 -10.297 1.00 79.75 103 SER A N 1
ATOM 809 C CA . SER A 1 103 ? -10.455 6.748 -10.839 1.00 79.75 103 SER A CA 1
ATOM 810 C C . SER A 1 103 ? -10.656 5.525 -9.944 1.00 79.75 103 SER A C 1
ATOM 812 O O . SER A 1 103 ? -9.737 5.082 -9.252 1.00 79.75 103 SER A O 1
ATOM 814 N N . TYR A 1 104 ? -11.869 4.963 -9.974 1.00 87.25 104 TYR A N 1
ATOM 815 C CA . TYR A 1 104 ? -12.194 3.750 -9.227 1.00 87.25 104 TYR A CA 1
ATOM 816 C C . TYR A 1 104 ? -11.487 2.522 -9.803 1.00 87.25 104 TYR A C 1
ATOM 818 O O . TYR A 1 104 ? -11.479 2.287 -11.014 1.00 87.25 104 TYR A O 1
ATOM 826 N N . ALA A 1 105 ? -10.964 1.684 -8.912 1.00 86.50 105 ALA A N 1
ATOM 827 C CA . ALA A 1 105 ? -10.410 0.392 -9.269 1.00 86.50 105 ALA A CA 1
ATOM 828 C C . ALA A 1 105 ? -11.527 -0.623 -9.546 1.00 86.50 105 ALA A C 1
ATOM 830 O O . ALA A 1 105 ? -12.619 -0.567 -8.979 1.00 86.50 105 ALA A O 1
ATOM 831 N N . THR A 1 106 ? -11.240 -1.583 -10.422 1.00 89.38 106 THR A N 1
ATOM 832 C CA . THR A 1 106 ? -12.155 -2.685 -10.740 1.00 89.38 106 THR A CA 1
ATOM 833 C C . THR A 1 106 ? -11.640 -3.975 -10.113 1.00 89.38 106 THR A C 1
ATOM 835 O O . THR A 1 106 ? -10.525 -4.402 -10.409 1.00 89.38 106 THR A O 1
ATOM 838 N N . LEU A 1 107 ? -12.457 -4.613 -9.276 1.00 89.00 107 LEU A N 1
ATOM 839 C CA . LEU A 1 107 ? -12.147 -5.884 -8.621 1.00 89.00 107 LEU A CA 1
ATOM 840 C C . LEU A 1 107 ? -13.104 -6.970 -9.120 1.00 89.00 107 LEU A C 1
ATOM 842 O O . LEU A 1 107 ? -14.307 -6.901 -8.890 1.00 89.00 107 LEU A O 1
ATOM 846 N N . GLY A 1 108 ? -12.589 -7.981 -9.817 1.00 87.81 108 GLY A N 1
ATOM 847 C CA . GLY A 1 108 ? -13.426 -9.058 -10.351 1.00 87.81 108 GLY A CA 1
ATOM 848 C C . GLY A 1 108 ? -14.111 -9.868 -9.245 1.00 87.81 108 GLY A C 1
ATOM 849 O O . GLY A 1 108 ? -13.486 -10.205 -8.244 1.00 87.81 108 GLY A O 1
ATOM 850 N N . MET A 1 109 ? -15.373 -10.265 -9.442 1.00 85.50 109 MET A N 1
ATOM 851 C CA . MET A 1 109 ? -16.111 -11.078 -8.455 1.00 85.50 109 MET A CA 1
ATOM 852 C C . MET A 1 109 ? -15.491 -12.458 -8.194 1.00 85.50 109 MET A C 1
ATOM 854 O O . MET A 1 109 ? -15.744 -13.066 -7.159 1.00 85.50 109 MET A O 1
ATOM 858 N N . LEU A 1 110 ? -14.699 -12.962 -9.142 1.00 85.25 110 LEU A N 1
ATOM 859 C CA . LEU A 1 110 ? -13.985 -14.236 -9.036 1.00 85.25 110 LEU A CA 1
ATOM 860 C C . LEU A 1 110 ? -12.521 -14.064 -8.610 1.00 85.25 110 LEU A C 1
ATOM 862 O O . LEU A 1 110 ? -11.792 -15.044 -8.551 1.00 85.25 110 LEU A O 1
ATOM 866 N N . ALA A 1 111 ? -12.077 -12.836 -8.332 1.00 83.81 111 ALA A N 1
ATOM 867 C CA . ALA A 1 111 ? -10.698 -12.538 -7.948 1.00 83.81 111 ALA A CA 1
ATOM 868 C C . ALA A 1 111 ? -10.436 -12.735 -6.441 1.00 83.81 111 ALA A C 1
ATOM 870 O O . ALA A 1 111 ? -9.466 -12.199 -5.912 1.00 83.81 111 ALA A O 1
ATOM 871 N N . PHE A 1 112 ? -11.301 -13.485 -5.756 1.00 85.88 112 PHE A N 1
ATOM 872 C CA . PHE A 1 112 ? -11.162 -13.831 -4.346 1.00 85.88 112 PHE A CA 1
ATOM 873 C C . PHE A 1 112 ? -10.728 -15.282 -4.207 1.00 85.88 112 PHE A C 1
ATOM 875 O O . PHE A 1 112 ? -11.072 -16.130 -5.035 1.00 85.88 112 PHE A O 1
ATOM 882 N N . ASP A 1 113 ? -10.006 -15.566 -3.131 1.00 79.69 113 ASP A N 1
ATOM 883 C CA . ASP A 1 113 ? -9.629 -16.933 -2.817 1.00 79.69 113 ASP A CA 1
ATOM 884 C C . ASP A 1 113 ? -10.883 -17.790 -2.570 1.00 79.69 113 ASP A C 1
ATOM 886 O O . ASP A 1 113 ? -11.811 -17.382 -1.870 1.00 79.69 113 ASP A O 1
ATOM 890 N N . GLY A 1 114 ? -10.958 -18.945 -3.229 1.00 79.56 114 GLY A N 1
ATOM 891 C CA . GLY A 1 114 ? -12.130 -19.825 -3.190 1.00 79.56 114 GLY A CA 1
ATOM 892 C C . GLY A 1 114 ? -13.379 -19.343 -3.950 1.00 79.56 114 GLY A C 1
ATOM 893 O O . GLY A 1 114 ? -14.417 -20.015 -3.891 1.00 79.56 114 GLY A O 1
ATOM 894 N N . ALA A 1 115 ? -13.327 -18.227 -4.690 1.00 82.06 115 ALA A N 1
ATOM 895 C CA . ALA A 1 115 ? -14.471 -17.774 -5.482 1.00 82.06 115 ALA A CA 1
ATOM 896 C C . ALA A 1 115 ? -14.687 -18.627 -6.741 1.00 82.06 115 ALA A C 1
ATOM 898 O O . ALA A 1 115 ? -13.772 -18.923 -7.508 1.00 82.06 115 ALA A O 1
ATOM 899 N N . SER A 1 116 ? -15.943 -18.984 -7.003 1.00 80.69 116 SER A N 1
ATOM 900 C CA . SER A 1 116 ? -16.357 -19.667 -8.232 1.00 80.69 116 SER A CA 1
ATOM 901 C C . SER A 1 116 ? -17.675 -19.090 -8.742 1.00 80.69 116 SER A C 1
ATOM 903 O O . SER A 1 116 ? -18.382 -18.390 -8.021 1.00 80.69 116 SER A O 1
ATOM 905 N N . LYS A 1 117 ? -18.077 -19.416 -9.980 1.00 81.12 117 LYS A N 1
ATOM 906 C CA . LYS A 1 117 ? -19.377 -18.960 -10.516 1.00 81.12 117 LYS A CA 1
ATOM 907 C C . LYS A 1 117 ? -20.565 -19.347 -9.624 1.00 81.12 117 LYS A C 1
ATOM 909 O O . LYS A 1 117 ? -21.578 -18.652 -9.676 1.00 81.12 117 LYS A O 1
ATOM 914 N N . ARG A 1 118 ? -20.424 -20.435 -8.851 1.00 81.62 118 ARG A N 1
ATOM 915 C CA . ARG A 1 118 ? -21.425 -20.976 -7.919 1.00 81.62 118 ARG A CA 1
ATOM 916 C C . ARG A 1 118 ? -21.315 -20.377 -6.513 1.00 81.62 118 ARG A C 1
ATOM 918 O O . ARG A 1 118 ? -22.339 -20.206 -5.869 1.00 81.62 118 ARG A O 1
ATOM 925 N N . ASN A 1 119 ? -20.103 -20.047 -6.064 1.00 81.94 119 ASN A N 1
ATOM 926 C CA . ASN A 1 119 ? -19.834 -19.439 -4.761 1.00 81.94 119 ASN A CA 1
ATOM 927 C C . ASN A 1 119 ? -19.219 -18.050 -4.962 1.00 81.94 119 ASN A C 1
ATOM 929 O O . ASN A 1 119 ? -17.995 -17.909 -5.021 1.00 81.94 119 ASN A O 1
ATOM 933 N N . ARG A 1 120 ? -20.078 -17.043 -5.154 1.00 81.44 120 ARG A N 1
ATOM 934 C CA . ARG A 1 120 ? -19.641 -15.654 -5.332 1.00 81.44 120 ARG A CA 1
ATOM 935 C C . ARG A 1 120 ? -19.648 -14.944 -3.976 1.00 81.44 120 ARG A C 1
ATOM 937 O O . ARG A 1 120 ? -20.688 -14.973 -3.316 1.00 81.44 120 ARG A O 1
ATOM 944 N N . PRO A 1 121 ? -18.548 -14.285 -3.571 1.00 83.94 121 PRO A N 1
ATOM 945 C CA . PRO A 1 121 ? -18.541 -13.473 -2.361 1.00 83.94 121 PRO A CA 1
ATOM 946 C C . PRO A 1 121 ? -19.555 -12.339 -2.521 1.00 83.94 121 PRO A C 1
ATOM 948 O O . PRO A 1 121 ? -19.587 -11.699 -3.571 1.00 83.94 121 PRO A O 1
ATOM 951 N N . ASN A 1 122 ? -20.395 -12.114 -1.510 1.00 85.88 122 ASN A N 1
ATOM 952 C CA . ASN A 1 122 ? -21.452 -11.101 -1.529 1.00 85.88 122 ASN A CA 1
ATOM 953 C C . ASN A 1 122 ? -21.035 -9.895 -0.685 1.00 85.88 122 ASN A C 1
ATOM 955 O O . ASN A 1 122 ? -21.378 -9.808 0.493 1.00 85.88 122 ASN A O 1
ATOM 959 N N . LEU A 1 123 ? -20.267 -8.989 -1.286 1.00 90.00 123 LEU A N 1
ATOM 960 C CA . LEU A 1 123 ? -19.774 -7.797 -0.607 1.00 90.00 123 LEU A CA 1
ATOM 961 C C . LEU A 1 123 ? -20.700 -6.611 -0.893 1.00 90.00 123 LEU A C 1
ATOM 963 O O . LEU A 1 123 ? -21.127 -6.404 -2.033 1.00 90.00 123 LEU A O 1
ATOM 967 N N . GLN A 1 124 ? -21.026 -5.848 0.147 1.00 92.50 124 GLN A N 1
ATOM 968 C CA . GLN A 1 124 ? -21.915 -4.692 0.036 1.00 92.50 124 GLN A CA 1
ATOM 969 C C . GLN A 1 124 ? -21.117 -3.398 -0.161 1.00 92.50 124 GLN A C 1
ATOM 971 O O . GLN A 1 124 ? -19.981 -3.311 0.319 1.00 92.50 124 GLN A O 1
ATOM 976 N N . PRO A 1 125 ? -21.700 -2.374 -0.812 1.00 93.38 125 PRO A N 1
ATOM 977 C CA . PRO A 1 125 ? -21.154 -1.022 -0.775 1.00 93.38 125 PRO A CA 1
ATOM 978 C C . PRO A 1 125 ? -20.856 -0.576 0.666 1.00 93.38 125 PRO A C 1
ATOM 980 O O . PRO A 1 125 ? -21.633 -0.858 1.576 1.00 93.38 125 PRO A O 1
ATOM 983 N N . GLY A 1 126 ? -19.709 0.067 0.874 1.00 91.88 126 GLY A N 1
ATOM 984 C CA . GLY A 1 126 ? -19.157 0.429 2.183 1.00 91.88 126 GLY A CA 1
ATOM 985 C C . GLY A 1 126 ? -18.229 -0.624 2.802 1.00 91.88 126 GLY A C 1
ATOM 986 O O . GLY A 1 126 ? -17.551 -0.334 3.783 1.00 91.88 126 GLY A O 1
ATOM 987 N N . THR A 1 127 ? -18.145 -1.835 2.240 1.00 92.12 127 THR A N 1
ATOM 988 C CA . THR A 1 127 ? -17.233 -2.873 2.755 1.00 92.12 127 THR A CA 1
ATOM 989 C C . THR A 1 127 ? -15.782 -2.529 2.420 1.00 92.12 127 THR A C 1
ATOM 991 O O . THR A 1 127 ? -15.466 -2.238 1.264 1.00 92.12 127 THR A O 1
ATOM 994 N N . LEU A 1 128 ? -14.894 -2.616 3.412 1.00 90.69 128 LEU A N 1
ATOM 995 C CA . LEU A 1 128 ? -13.450 -2.492 3.215 1.00 90.69 128 LEU A CA 1
ATOM 996 C C . LEU A 1 128 ? -12.851 -3.815 2.737 1.00 90.69 128 LEU A C 1
ATOM 998 O O . LEU A 1 128 ? -13.180 -4.888 3.243 1.00 90.69 128 LEU A O 1
ATOM 1002 N N . VAL A 1 129 ? -11.952 -3.732 1.764 1.00 90.38 129 VAL A N 1
ATOM 1003 C CA . VAL A 1 129 ? -11.277 -4.874 1.153 1.00 90.38 129 VAL A CA 1
ATOM 1004 C C . VAL A 1 129 ? -9.779 -4.615 1.061 1.00 90.38 129 VAL A C 1
ATOM 1006 O O . VAL A 1 129 ? -9.336 -3.592 0.537 1.00 90.38 129 VAL A O 1
ATOM 1009 N N . TYR A 1 130 ? -8.986 -5.574 1.537 1.00 88.88 130 TYR A N 1
ATOM 1010 C CA . TYR A 1 130 ? -7.546 -5.584 1.304 1.00 88.88 130 TYR A CA 1
ATOM 1011 C C . TYR A 1 130 ? -7.259 -6.283 -0.022 1.00 88.88 130 TYR A C 1
ATOM 1013 O O . TYR A 1 130 ? -7.542 -7.470 -0.190 1.00 88.88 130 TYR A O 1
ATOM 1021 N N . CYS A 1 131 ? -6.733 -5.533 -0.984 1.00 83.38 131 CYS A N 1
ATOM 1022 C CA . CYS A 1 131 ? -6.546 -5.991 -2.354 1.00 83.38 131 CYS A CA 1
ATOM 1023 C C . CYS A 1 131 ? -5.083 -5.888 -2.765 1.00 83.38 131 CYS A C 1
ATOM 1025 O O . CYS A 1 131 ? -4.344 -5.027 -2.298 1.00 83.38 131 CYS A O 1
ATOM 1027 N N . ARG A 1 132 ? -4.672 -6.727 -3.716 1.00 83.06 132 ARG A N 1
ATOM 1028 C CA . ARG A 1 132 ? -3.381 -6.576 -4.386 1.00 83.06 132 ARG A CA 1
ATOM 1029 C C . ARG A 1 132 ? -3.573 -5.924 -5.745 1.00 83.06 132 ARG A C 1
ATOM 1031 O O . ARG A 1 132 ? -4.346 -6.409 -6.569 1.00 83.06 132 ARG A O 1
ATOM 1038 N N . VAL A 1 133 ? -2.802 -4.878 -6.016 1.00 76.12 133 VAL A N 1
ATOM 1039 C CA . VAL A 1 133 ? -2.796 -4.229 -7.327 1.00 76.12 133 VAL A CA 1
ATOM 1040 C C . VAL A 1 133 ? -2.055 -5.111 -8.335 1.00 76.12 133 VAL A C 1
ATOM 1042 O O . VAL A 1 133 ? -0.871 -5.411 -8.170 1.00 76.12 133 VAL A O 1
ATOM 1045 N N . VAL A 1 134 ? -2.762 -5.550 -9.381 1.00 72.81 134 VAL A N 1
ATOM 1046 C CA . VAL A 1 134 ? -2.202 -6.383 -10.467 1.00 72.81 134 VAL A CA 1
ATOM 1047 C C . VAL A 1 134 ? -1.688 -5.524 -11.625 1.00 72.81 134 VAL A C 1
ATOM 1049 O O . VAL A 1 134 ? -0.671 -5.843 -12.238 1.00 72.81 134 VAL A O 1
AT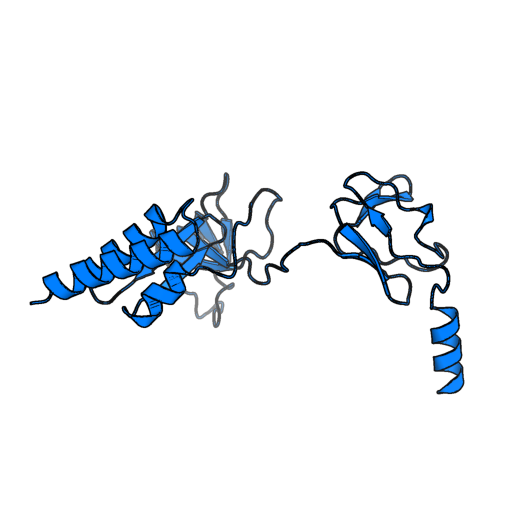OM 1052 N N . ARG A 1 135 ? -2.379 -4.420 -11.921 1.00 63.56 135 ARG A N 1
ATOM 1053 C CA . ARG A 1 135 ? -2.003 -3.411 -12.916 1.00 63.56 135 ARG A CA 1
ATOM 1054 C C . ARG A 1 135 ? -2.376 -2.041 -12.360 1.00 63.56 135 ARG A C 1
ATOM 1056 O O . ARG A 1 135 ? -3.532 -1.843 -12.003 1.00 63.56 135 ARG A O 1
ATOM 1063 N N . ALA A 1 136 ? -1.415 -1.129 -12.300 1.00 59.31 136 ALA A N 1
ATOM 1064 C CA . ALA A 1 136 ? -1.630 0.269 -11.935 1.00 59.31 136 ALA A CA 1
ATOM 1065 C C . ALA A 1 136 ? -1.041 1.185 -13.010 1.00 59.31 136 ALA A C 1
ATOM 1067 O O . ALA A 1 136 ? -0.043 0.838 -13.650 1.00 59.31 136 ALA A O 1
ATOM 1068 N N . THR A 1 137 ? -1.671 2.343 -13.206 1.00 51.88 137 THR A N 1
ATOM 1069 C CA . THR A 1 137 ? -1.043 3.500 -13.851 1.00 51.88 137 THR A CA 1
ATOM 1070 C C . THR A 1 137 ? 0.058 4.046 -12.939 1.00 51.88 137 THR A C 1
ATOM 1072 O O . THR A 1 137 ? 0.095 3.750 -11.746 1.00 51.88 137 THR A O 1
ATOM 1075 N N . LYS A 1 138 ? 1.008 4.783 -13.517 1.00 50.34 138 LYS A N 1
ATOM 1076 C CA . LYS A 1 138 ? 2.290 5.177 -12.902 1.00 50.34 138 LYS A CA 1
ATOM 1077 C C . LYS A 1 138 ? 2.185 6.074 -11.653 1.00 50.34 138 LYS A C 1
ATOM 1079 O O . LYS A 1 138 ? 3.224 6.416 -11.108 1.00 50.34 138 LYS A O 1
ATOM 1084 N N . ASP A 1 139 ? 0.979 6.415 -11.2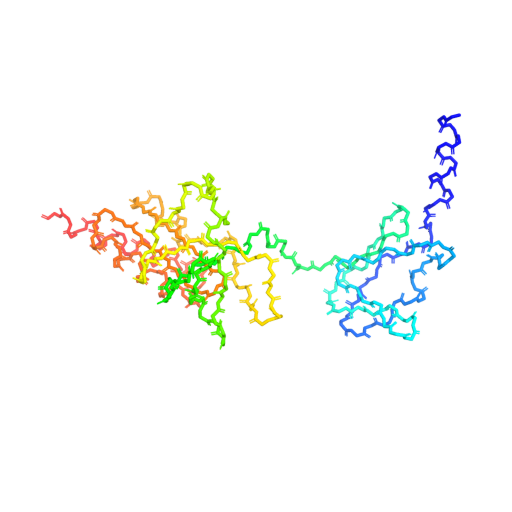10 1.00 52.12 139 ASP A N 1
ATOM 1085 C CA . ASP A 1 139 ? 0.711 7.512 -10.271 1.00 52.12 139 ASP A CA 1
ATOM 1086 C C . ASP A 1 139 ? 0.511 7.050 -8.817 1.00 52.12 139 ASP A C 1
ATOM 1088 O O . ASP A 1 139 ? 0.142 7.849 -7.961 1.00 52.12 139 ASP A O 1
ATOM 1092 N N . LEU A 1 140 ? 0.707 5.759 -8.518 1.00 52.69 140 LEU A N 1
ATOM 1093 C CA . LEU A 1 140 ? 0.660 5.273 -7.138 1.00 52.69 140 LEU A CA 1
ATOM 1094 C C . LEU A 1 140 ? 2.041 5.426 -6.496 1.00 52.69 140 LEU A C 1
ATOM 1096 O O . LEU A 1 140 ? 2.844 4.487 -6.494 1.00 52.69 140 LEU A O 1
ATOM 1100 N N . ASP A 1 141 ? 2.304 6.619 -5.969 1.00 46.12 141 ASP A N 1
ATOM 1101 C CA . ASP A 1 141 ? 3.488 6.870 -5.157 1.00 46.12 141 ASP A CA 1
ATOM 1102 C C . ASP A 1 141 ? 3.399 6.073 -3.856 1.00 46.12 141 ASP A C 1
ATOM 1104 O O . ASP A 1 141 ? 2.442 6.129 -3.087 1.00 46.12 141 ASP A O 1
ATOM 1108 N N . ALA A 1 142 ? 4.408 5.240 -3.671 1.00 45.50 142 ALA A N 1
ATOM 1109 C CA . ALA A 1 142 ? 4.414 4.121 -2.759 1.00 45.50 142 ALA A CA 1
ATOM 1110 C C . ALA A 1 142 ? 5.352 4.427 -1.587 1.00 45.50 142 ALA A C 1
ATOM 1112 O O . ALA A 1 142 ? 6.554 4.184 -1.679 1.00 45.50 142 ALA A O 1
ATOM 1113 N N . LEU A 1 143 ? 4.813 4.938 -0.481 1.00 44.34 143 LEU A N 1
ATOM 1114 C CA . LEU A 1 143 ? 5.587 5.241 0.726 1.00 44.34 143 LEU A CA 1
ATOM 1115 C C . LEU A 1 143 ? 5.440 4.108 1.751 1.00 44.34 143 LEU A C 1
ATOM 1117 O O . LEU A 1 143 ? 4.677 4.220 2.702 1.00 44.34 143 LEU A O 1
ATOM 1121 N N . ILE A 1 144 ? 6.161 2.997 1.563 1.00 51.03 144 ILE A N 1
ATOM 1122 C CA . ILE A 1 144 ? 6.383 2.045 2.664 1.00 51.03 144 ILE A CA 1
ATOM 1123 C C . ILE A 1 144 ? 7.840 2.109 3.091 1.00 51.03 144 ILE A C 1
ATOM 1125 O O . ILE A 1 144 ? 8.759 1.782 2.336 1.00 51.03 144 ILE A O 1
ATOM 1129 N N . GLN A 1 145 ? 8.032 2.505 4.345 1.00 54.88 145 GLN A N 1
ATOM 1130 C CA . GLN A 1 145 ? 9.260 2.275 5.076 1.00 54.88 145 GLN A CA 1
ATOM 1131 C C . GLN A 1 145 ? 9.068 0.995 5.897 1.00 54.88 145 GLN A C 1
ATOM 1133 O O . GLN A 1 145 ? 8.194 0.940 6.754 1.00 54.88 145 GLN A O 1
ATOM 1138 N N . ASP A 1 146 ? 9.857 -0.040 5.598 1.00 54.06 146 ASP A N 1
ATOM 1139 C CA . ASP A 1 146 ? 9.709 -1.373 6.213 1.00 54.06 146 ASP A CA 1
ATOM 1140 C C . ASP A 1 146 ? 9.973 -1.410 7.733 1.00 54.06 146 ASP A C 1
ATOM 1142 O O . ASP A 1 146 ? 9.593 -2.378 8.381 1.00 54.06 146 ASP A O 1
ATOM 1146 N N . ASP A 1 147 ? 10.554 -0.352 8.310 1.00 60.28 147 ASP A N 1
ATOM 1147 C CA . ASP A 1 147 ? 10.935 -0.296 9.724 1.00 60.28 147 ASP A CA 1
ATOM 1148 C C . ASP A 1 147 ? 10.250 0.898 10.411 1.00 60.28 147 ASP A C 1
ATOM 1150 O O . ASP A 1 147 ? 10.739 2.032 10.370 1.00 60.28 147 ASP A O 1
ATOM 1154 N N . CYS A 1 148 ? 9.085 0.649 11.020 1.00 70.31 148 CYS A N 1
ATOM 1155 C CA . CYS A 1 148 ? 8.355 1.629 11.826 1.00 70.31 148 CYS A CA 1
ATOM 1156 C C . CYS A 1 148 ? 8.476 1.282 13.316 1.00 70.31 148 CYS A C 1
ATOM 1158 O O . CYS A 1 148 ? 7.765 0.418 13.830 1.00 70.31 148 CYS A O 1
ATOM 1160 N N . ILE A 1 149 ? 9.358 2.000 14.017 1.00 81.44 149 ILE A N 1
ATOM 1161 C CA . ILE A 1 149 ? 9.636 1.817 15.454 1.00 81.44 149 ILE A CA 1
ATOM 1162 C C . ILE A 1 149 ? 8.366 1.992 16.298 1.00 81.44 149 ILE A C 1
ATOM 1164 O O . ILE A 1 149 ? 8.174 1.304 17.297 1.00 81.44 149 ILE A O 1
ATOM 1168 N N . VAL A 1 150 ? 7.468 2.885 15.874 1.00 84.38 150 VAL A N 1
ATOM 1169 C CA . VAL A 1 150 ? 6.208 3.170 16.572 1.00 84.38 150 VAL A CA 1
ATOM 1170 C C . VAL A 1 150 ? 5.298 1.948 16.590 1.00 84.38 150 VAL A C 1
ATOM 1172 O O . VAL A 1 150 ? 4.812 1.564 17.651 1.00 84.38 150 VAL A O 1
ATOM 1175 N N . LEU A 1 151 ? 5.105 1.299 15.437 1.00 83.81 151 LEU A N 1
ATOM 1176 C CA . LEU A 1 151 ? 4.269 0.102 15.340 1.00 83.81 151 LEU A CA 1
ATOM 1177 C C . LEU A 1 151 ? 4.873 -1.073 16.110 1.00 83.81 151 LEU A C 1
ATOM 1179 O O . LEU A 1 151 ? 4.139 -1.812 16.764 1.00 83.81 151 LEU A O 1
ATOM 1183 N N . GLU A 1 152 ? 6.198 -1.223 16.073 1.00 84.31 152 GLU A N 1
ATOM 1184 C CA . GLU A 1 152 ? 6.884 -2.267 16.833 1.00 84.31 152 GLU A CA 1
ATOM 1185 C C . GLU A 1 152 ? 6.713 -2.068 18.346 1.00 84.31 152 GLU A C 1
ATOM 1187 O O . GLU A 1 152 ? 6.370 -3.008 19.064 1.00 84.31 152 GLU A O 1
ATOM 1192 N N . ALA A 1 153 ? 6.907 -0.841 18.835 1.00 85.12 153 ALA A N 1
ATOM 1193 C CA . ALA A 1 153 ? 6.766 -0.518 20.249 1.00 85.12 153 ALA A CA 1
ATOM 1194 C C . ALA A 1 153 ? 5.316 -0.687 20.737 1.00 85.12 153 ALA A C 1
ATOM 1196 O O . ALA A 1 153 ? 5.090 -1.297 21.784 1.00 85.12 153 ALA A O 1
ATOM 1197 N N . LEU A 1 154 ? 4.331 -0.221 19.962 1.00 86.88 154 LEU A N 1
ATOM 1198 C CA . LEU A 1 154 ? 2.911 -0.394 20.284 1.00 86.88 154 LEU A CA 1
ATOM 1199 C C . LEU A 1 154 ? 2.503 -1.872 20.281 1.00 86.88 154 LEU A C 1
ATOM 1201 O O . LEU A 1 154 ? 1.791 -2.306 21.185 1.00 86.88 154 LEU A O 1
ATOM 1205 N N . GLY A 1 155 ? 2.988 -2.659 19.312 1.00 85.06 155 GLY A N 1
ATOM 1206 C CA . GLY A 1 155 ? 2.642 -4.078 19.164 1.00 85.06 155 GLY A CA 1
ATOM 1207 C C . GLY A 1 155 ? 3.133 -4.966 20.310 1.00 85.06 155 GLY A C 1
ATOM 1208 O O . GLY A 1 155 ? 2.579 -6.040 20.536 1.00 85.06 155 GLY A O 1
ATOM 1209 N N . ARG A 1 156 ? 4.140 -4.519 21.072 1.00 87.00 156 ARG A N 1
ATOM 1210 C CA . ARG A 1 156 ? 4.591 -5.206 22.296 1.00 87.00 156 ARG A CA 1
ATOM 1211 C C . ARG A 1 156 ? 3.655 -4.982 23.485 1.00 87.00 156 ARG A C 1
ATOM 1213 O O . ARG A 1 156 ? 3.650 -5.805 24.396 1.00 87.00 156 ARG A O 1
ATOM 1220 N N . ALA A 1 157 ? 2.907 -3.880 23.498 1.00 86.88 157 ALA A N 1
ATOM 1221 C CA . ALA A 1 157 ? 2.097 -3.465 24.642 1.00 86.88 157 ALA A CA 1
ATOM 1222 C C . ALA A 1 157 ? 0.599 -3.725 24.444 1.00 86.88 157 ALA A C 1
ATOM 1224 O O . ALA A 1 157 ? -0.075 -4.154 25.378 1.00 86.88 157 ALA A O 1
ATOM 1225 N N . ILE A 1 158 ? 0.079 -3.478 23.240 1.00 88.44 158 ILE A N 1
ATOM 1226 C CA . ILE A 1 158 ? -1.353 -3.539 22.946 1.00 88.44 158 ILE A CA 1
ATOM 1227 C C . ILE A 1 158 ? -1.581 -4.505 21.778 1.00 88.44 158 ILE A C 1
ATOM 1229 O O . ILE A 1 158 ? -0.971 -4.337 20.723 1.00 88.44 158 ILE A O 1
ATOM 1233 N N . PRO A 1 159 ? -2.460 -5.514 21.916 1.00 88.75 159 PRO A N 1
ATOM 1234 C CA . PRO A 1 159 ? -2.838 -6.359 20.793 1.00 88.75 159 PRO A CA 1
ATOM 1235 C C . PRO A 1 159 ? -3.789 -5.606 19.850 1.00 88.75 159 PRO A C 1
ATOM 1237 O O . PRO A 1 159 ? -4.892 -5.223 20.246 1.00 88.75 159 PRO A O 1
ATOM 1240 N N . PHE A 1 160 ? -3.388 -5.451 18.590 1.00 89.69 160 PHE A N 1
ATOM 1241 C CA . PHE A 1 160 ? -4.202 -4.848 17.533 1.00 89.69 160 PHE A CA 1
ATOM 1242 C C . PHE A 1 160 ? -3.980 -5.544 16.186 1.00 89.69 160 PHE A C 1
ATOM 1244 O O . PHE A 1 160 ? -2.973 -6.217 15.965 1.00 89.69 160 PHE A O 1
ATOM 1251 N N . GLU A 1 161 ? -4.932 -5.365 15.280 1.00 87.62 161 GLU A N 1
ATOM 1252 C CA . GLU A 1 161 ? -4.841 -5.729 13.872 1.00 87.62 161 GLU A CA 1
ATOM 1253 C C . GLU A 1 161 ? -4.644 -4.459 13.044 1.00 87.62 161 GLU A C 1
ATOM 1255 O O . GLU A 1 161 ? -5.267 -3.426 13.300 1.00 87.62 161 GLU A O 1
ATOM 1260 N N . LEU A 1 162 ? -3.777 -4.537 12.037 1.00 86.19 162 LEU A N 1
ATOM 1261 C CA . LEU A 1 162 ? -3.424 -3.408 11.187 1.00 86.19 162 LEU A CA 1
ATOM 1262 C C . LEU A 1 162 ? -3.344 -3.863 9.733 1.00 86.19 162 LEU A C 1
ATOM 1264 O O . LEU A 1 162 ? -2.702 -4.868 9.426 1.00 86.19 162 LEU A O 1
ATOM 1268 N N . ALA A 1 163 ? -3.932 -3.086 8.830 1.00 83.12 163 ALA A N 1
ATOM 1269 C CA . ALA A 1 163 ? -3.701 -3.206 7.399 1.00 83.12 163 ALA A CA 1
ATOM 1270 C C . ALA A 1 163 ? -3.289 -1.845 6.837 1.00 83.12 163 ALA A C 1
ATOM 1272 O O . ALA A 1 163 ? -4.046 -0.878 6.903 1.00 83.12 163 ALA A O 1
ATOM 1273 N N . VAL A 1 164 ? -2.086 -1.779 6.270 1.00 80.69 164 VAL A N 1
ATOM 1274 C CA . VAL A 1 164 ? -1.554 -0.574 5.625 1.00 80.69 164 VAL A CA 1
ATOM 1275 C C . VAL A 1 164 ? -1.632 -0.760 4.116 1.00 80.69 164 VAL A C 1
ATOM 1277 O O . VAL A 1 164 ? -1.091 -1.724 3.567 1.00 80.69 164 VAL A O 1
ATOM 1280 N N . GLY A 1 165 ? -2.337 0.147 3.449 1.00 77.69 165 GLY A N 1
ATOM 1281 C CA . GLY A 1 165 ? -2.374 0.241 2.000 1.00 77.69 165 GLY A CA 1
ATOM 1282 C C . GLY A 1 165 ? -1.343 1.239 1.476 1.00 77.69 165 GLY A C 1
ATOM 1283 O O . GLY A 1 165 ? -1.142 2.298 2.064 1.00 77.69 165 GLY A O 1
ATOM 1284 N N . MET A 1 166 ? -0.732 0.944 0.323 1.00 74.25 166 MET A N 1
ATOM 1285 C CA . MET A 1 166 ? 0.192 1.871 -0.363 1.00 74.25 166 MET A CA 1
ATOM 1286 C C . MET A 1 166 ? -0.444 3.225 -0.710 1.00 74.25 166 MET A C 1
ATOM 1288 O O . MET A 1 166 ? 0.265 4.180 -0.989 1.00 74.25 166 MET A O 1
ATOM 1292 N N . ASN A 1 167 ? -1.774 3.293 -0.718 1.00 74.31 167 ASN A N 1
ATOM 1293 C CA . ASN A 1 167 ? -2.565 4.500 -0.927 1.00 74.31 167 ASN A CA 1
ATOM 1294 C C . ASN A 1 167 ? -2.651 5.406 0.317 1.00 74.31 167 ASN A C 1
ATOM 1296 O O . ASN A 1 167 ? -3.493 6.296 0.357 1.00 74.31 167 ASN A O 1
ATOM 1300 N N . GLY A 1 168 ? -1.843 5.154 1.352 1.00 72.06 168 GLY A N 1
ATOM 1301 C CA . GLY A 1 168 ? -1.857 5.917 2.605 1.00 72.06 168 GLY A CA 1
ATOM 1302 C C . GLY A 1 168 ? -3.049 5.601 3.511 1.00 72.06 168 GLY A C 1
ATOM 1303 O O . GLY A 1 168 ? -3.181 6.183 4.583 1.00 72.06 168 GLY A O 1
ATOM 1304 N N . VAL A 1 169 ? -3.913 4.664 3.112 1.00 81.31 169 VAL A N 1
ATOM 1305 C CA . VAL A 1 169 ? -5.045 4.225 3.928 1.00 81.31 169 VAL A CA 1
ATOM 1306 C C . VAL A 1 169 ? -4.562 3.185 4.927 1.00 81.31 169 VAL A C 1
ATOM 1308 O O . VAL A 1 169 ? -4.045 2.131 4.553 1.00 81.31 169 VAL A O 1
ATOM 1311 N N . VAL A 1 170 ? -4.777 3.475 6.206 1.00 83.75 170 VAL A N 1
ATOM 1312 C CA . VAL A 1 170 ? -4.478 2.574 7.315 1.00 83.75 170 VAL A CA 1
ATOM 1313 C C . VAL A 1 170 ? -5.789 2.144 7.956 1.00 83.75 170 VAL A C 1
ATOM 1315 O O . VAL A 1 170 ? -6.564 2.975 8.424 1.00 83.75 170 VAL A O 1
ATOM 1318 N N . TRP A 1 171 ? -6.041 0.839 7.973 1.00 88.31 171 TRP A N 1
ATOM 1319 C CA . TRP A 1 171 ? -7.123 0.241 8.743 1.00 88.31 171 TRP A CA 1
ATOM 1320 C C . TRP A 1 171 ? -6.560 -0.333 10.040 1.00 88.31 171 TRP A C 1
ATOM 1322 O O . TRP A 1 171 ? -5.552 -1.040 10.019 1.00 88.31 171 TRP A O 1
ATOM 1332 N N . LEU A 1 172 ? -7.217 -0.023 11.152 1.00 90.38 172 LEU A N 1
ATOM 1333 C CA . LEU A 1 172 ? -6.807 -0.399 12.498 1.00 90.38 172 LEU A CA 1
ATOM 1334 C C . LEU A 1 172 ? -8.008 -0.976 13.248 1.00 90.38 172 LEU A C 1
ATOM 1336 O O . LEU A 1 172 ? -9.098 -0.401 13.211 1.00 90.38 172 LEU A O 1
ATOM 1340 N N . ASN A 1 173 ? -7.785 -2.073 13.965 1.00 91.06 173 ASN A N 1
ATOM 1341 C CA . ASN A 1 173 ? -8.767 -2.682 14.850 1.00 91.06 173 ASN A CA 1
ATOM 1342 C C . ASN A 1 173 ? -8.097 -3.150 16.147 1.00 91.06 173 ASN A C 1
ATOM 1344 O O . ASN A 1 173 ? -7.019 -3.736 16.125 1.00 91.06 173 ASN A O 1
ATOM 1348 N N . SER A 1 174 ? -8.737 -2.917 17.286 1.00 91.25 174 SER A N 1
ATOM 1349 C CA . SER A 1 174 ? -8.254 -3.362 18.597 1.00 91.25 174 SER A CA 1
ATOM 1350 C C . SER A 1 174 ? -9.420 -3.724 19.506 1.00 91.25 174 SER A C 1
ATOM 1352 O O . SER A 1 174 ? -10.582 -3.496 19.177 1.00 91.25 174 SER A O 1
ATOM 1354 N N . LYS A 1 175 ? -9.118 -4.321 20.663 1.00 90.75 175 LYS A N 1
ATOM 1355 C CA . LYS A 1 175 ? -10.143 -4.810 21.599 1.00 90.75 175 LYS A CA 1
ATOM 1356 C C . LYS A 1 175 ? -10.959 -3.687 22.244 1.00 90.75 175 LYS A C 1
ATOM 1358 O O . LYS A 1 175 ? -12.133 -3.894 22.537 1.00 90.75 175 LYS A O 1
ATOM 1363 N N . SER A 1 176 ? -10.341 -2.531 22.482 1.00 90.56 176 SER A N 1
ATOM 1364 C CA . SER A 1 176 ? -10.978 -1.349 23.065 1.00 90.56 176 SER A CA 1
ATOM 1365 C C . SER A 1 176 ? -10.909 -0.166 22.106 1.00 90.56 176 SER A C 1
ATOM 1367 O O . SER A 1 176 ? -9.914 0.022 21.407 1.00 90.56 176 SER A O 1
ATOM 1369 N N . ASN A 1 177 ? -11.940 0.682 22.124 1.00 89.88 177 ASN A N 1
ATOM 1370 C CA . ASN A 1 177 ? -11.940 1.944 21.382 1.00 89.88 177 ASN A CA 1
ATOM 1371 C C . ASN A 1 177 ? -10.844 2.898 21.879 1.00 89.88 177 ASN A C 1
ATOM 1373 O O . ASN A 1 177 ? -10.318 3.683 21.096 1.00 89.88 177 ASN A O 1
ATOM 1377 N N . GLN A 1 178 ? -10.497 2.838 23.170 1.00 89.81 178 GLN A N 1
ATOM 1378 C CA . GLN A 1 178 ? -9.421 3.655 23.739 1.00 89.81 178 GLN A CA 1
ATOM 1379 C C . GLN A 1 178 ? -8.066 3.263 23.146 1.00 89.81 178 GLN A C 1
ATOM 1381 O O . GLN A 1 178 ? -7.293 4.139 22.764 1.00 89.81 178 GLN A O 1
ATOM 1386 N N . ASP A 1 179 ? -7.823 1.960 23.000 1.00 90.69 179 ASP A N 1
ATOM 1387 C CA . ASP A 1 179 ? -6.630 1.416 22.351 1.00 90.69 179 ASP A CA 1
ATOM 1388 C C . ASP A 1 179 ? -6.563 1.878 20.893 1.00 90.69 179 ASP A C 1
ATOM 1390 O O . ASP A 1 179 ? -5.524 2.367 20.448 1.00 90.69 179 ASP A O 1
ATOM 1394 N N . THR A 1 180 ? -7.693 1.813 20.173 1.00 90.81 180 THR A N 1
ATOM 1395 C CA . THR A 1 180 ? -7.781 2.249 18.772 1.00 90.81 180 THR A CA 1
ATOM 1396 C C . THR A 1 180 ? -7.382 3.715 18.644 1.00 90.81 180 THR A C 1
ATOM 1398 O O . THR A 1 180 ? -6.573 4.072 17.790 1.00 90.81 180 THR A O 1
ATOM 1401 N N . ILE A 1 181 ? -7.932 4.572 19.510 1.00 89.94 181 ILE A N 1
ATOM 1402 C CA . ILE A 1 181 ? -7.655 6.013 19.514 1.00 89.94 181 ILE A CA 1
ATOM 1403 C C . ILE A 1 181 ? -6.185 6.275 19.847 1.00 89.94 181 ILE A C 1
ATOM 1405 O O . ILE A 1 181 ? -5.546 7.092 19.187 1.00 89.94 181 ILE A O 1
ATOM 1409 N N . LEU A 1 182 ? -5.632 5.578 20.840 1.00 90.31 182 LEU A N 1
ATOM 1410 C CA . LEU A 1 182 ? -4.237 5.741 21.239 1.00 90.31 182 LEU A CA 1
ATOM 1411 C C . LEU A 1 182 ? -3.282 5.364 20.109 1.00 90.31 182 LEU A C 1
ATOM 1413 O O . LEU A 1 182 ? -2.378 6.137 19.793 1.00 90.31 182 LEU A O 1
ATOM 1417 N N . ILE A 1 183 ? -3.495 4.208 19.481 1.00 89.94 183 ILE A N 1
ATOM 1418 C CA . ILE A 1 183 ? -2.652 3.733 18.382 1.00 89.94 183 ILE A CA 1
ATOM 1419 C C . ILE A 1 183 ? -2.777 4.673 17.176 1.00 89.94 183 ILE A C 1
ATOM 1421 O O . ILE A 1 183 ? -1.761 5.062 16.602 1.00 89.94 183 ILE A O 1
ATOM 1425 N N . ALA A 1 184 ? -3.992 5.104 16.822 1.00 89.06 184 ALA A N 1
ATOM 1426 C CA . ALA A 1 184 ? -4.205 6.055 15.731 1.00 89.06 184 ALA A CA 1
ATOM 1427 C C . ALA A 1 184 ? -3.483 7.388 15.987 1.00 89.06 184 ALA A C 1
ATOM 1429 O O . ALA A 1 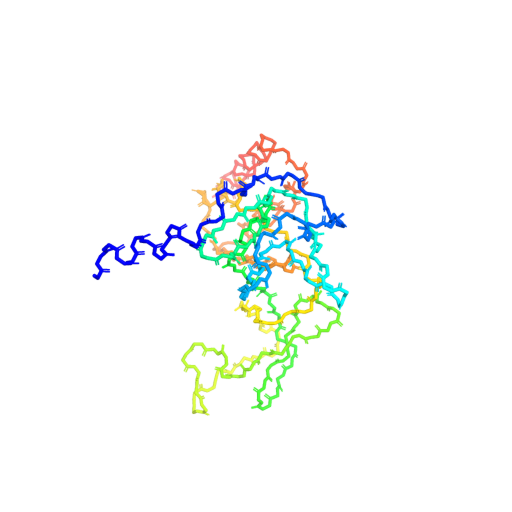184 ? -2.774 7.891 15.115 1.00 89.06 184 ALA A O 1
ATOM 1430 N N . ASN A 1 185 ? -3.595 7.928 17.202 1.00 89.31 185 ASN A N 1
ATOM 1431 C CA . ASN A 1 185 ? -2.905 9.155 17.592 1.00 89.31 185 ASN A CA 1
ATOM 1432 C C . ASN A 1 185 ? -1.383 8.983 17.591 1.00 89.31 185 ASN A C 1
ATOM 1434 O O . ASN A 1 185 ? -0.672 9.899 17.181 1.00 89.31 185 ASN A O 1
ATOM 1438 N N . ALA A 1 186 ? -0.870 7.834 18.032 1.00 88.75 186 ALA A N 1
ATOM 1439 C CA . ALA A 1 186 ? 0.558 7.544 17.992 1.00 88.75 186 ALA A CA 1
ATOM 1440 C C . ALA A 1 186 ? 1.088 7.532 16.551 1.00 88.75 186 ALA A C 1
ATOM 1442 O O . ALA A 1 186 ? 2.117 8.142 16.277 1.00 88.75 186 ALA A O 1
ATOM 1443 N N . ILE A 1 187 ? 0.359 6.903 15.623 1.00 87.44 187 ILE A N 1
ATOM 1444 C CA . ILE A 1 187 ? 0.726 6.867 14.202 1.00 87.44 187 ILE A CA 1
ATOM 1445 C C . ILE A 1 187 ? 0.716 8.283 13.612 1.00 87.44 187 ILE A C 1
ATOM 1447 O O . ILE A 1 187 ? 1.721 8.707 13.048 1.00 87.44 187 ILE A O 1
ATOM 1451 N N . LEU A 1 188 ? -0.372 9.038 13.787 1.00 84.50 188 LEU A N 1
ATOM 1452 C CA . LEU A 1 188 ? -0.516 10.377 13.201 1.00 84.50 188 LEU A CA 1
ATOM 1453 C C . LEU A 1 188 ? 0.544 11.365 13.702 1.00 84.50 188 LEU A C 1
ATOM 1455 O O . LEU A 1 188 ? 1.104 12.126 12.923 1.00 84.50 188 LEU A O 1
ATOM 1459 N N . ASN A 1 189 ? 0.851 11.341 14.996 1.00 86.44 189 ASN A N 1
ATOM 1460 C CA . ASN A 1 189 ? 1.822 12.266 15.583 1.00 86.44 189 ASN A CA 1
ATOM 1461 C C . ASN A 1 189 ? 3.277 11.807 15.420 1.00 86.44 189 ASN A C 1
ATOM 1463 O O . ASN A 1 189 ? 4.190 12.557 15.758 1.00 86.44 189 ASN A O 1
ATOM 1467 N N . SER A 1 190 ? 3.504 10.585 14.934 1.00 83.06 190 SER A N 1
ATOM 1468 C CA . SER A 1 190 ? 4.855 10.107 14.638 1.00 83.06 190 SER A CA 1
ATOM 1469 C C . SER A 1 190 ? 5.435 10.681 13.348 1.00 83.06 190 SER A C 1
ATOM 1471 O O . SER A 1 190 ? 6.643 10.584 13.120 1.00 83.06 190 SER A O 1
ATOM 1473 N N . GLU A 1 191 ? 4.597 11.298 12.512 1.00 78.81 191 GLU A N 1
ATOM 1474 C CA . GLU A 1 191 ? 5.023 11.895 11.255 1.00 78.81 191 GLU A CA 1
ATOM 1475 C C . GLU A 1 191 ? 6.048 13.015 11.508 1.00 78.81 191 GLU A C 1
ATOM 1477 O O . GLU A 1 191 ? 5.779 14.009 12.179 1.00 78.81 191 GLU A O 1
ATOM 1482 N N . GLY A 1 192 ? 7.266 12.834 10.990 1.00 72.75 192 GLY A N 1
ATOM 1483 C CA . GLY A 1 192 ? 8.360 13.799 11.136 1.00 72.75 192 GLY A CA 1
ATOM 1484 C C . GLY A 1 192 ? 9.157 13.708 12.443 1.00 72.75 192 GLY A C 1
ATOM 1485 O O . GLY A 1 192 ? 10.096 14.485 12.625 1.00 72.75 192 GLY A O 1
ATOM 1486 N N . LEU A 1 193 ? 8.848 12.760 13.335 1.00 81.88 193 LEU A N 1
ATOM 1487 C CA . LEU A 1 193 ? 9.660 12.514 14.526 1.00 81.88 193 LEU A CA 1
ATOM 1488 C C . LEU A 1 193 ? 10.912 11.694 14.196 1.00 81.88 193 LEU A C 1
ATOM 1490 O O . LEU A 1 193 ? 10.902 10.770 13.384 1.00 81.88 193 LEU A O 1
ATOM 1494 N N . THR A 1 194 ? 12.010 11.990 14.892 1.00 85.44 194 THR A N 1
ATOM 1495 C CA . THR A 1 194 ? 13.183 11.103 14.891 1.00 85.44 194 THR A CA 1
ATOM 1496 C C . THR A 1 194 ? 12.874 9.794 15.624 1.00 85.44 194 THR A C 1
ATOM 1498 O O . THR A 1 194 ? 11.934 9.712 16.418 1.00 85.44 194 THR A O 1
ATOM 1501 N N . ALA A 1 195 ? 13.699 8.765 15.410 1.00 79.81 195 ALA A N 1
ATOM 1502 C CA . ALA A 1 195 ? 13.567 7.472 16.088 1.00 79.81 195 ALA A CA 1
ATOM 1503 C C . ALA A 1 195 ? 13.498 7.607 17.622 1.00 79.81 195 ALA A C 1
ATOM 1505 O O . ALA A 1 195 ? 12.590 7.070 18.251 1.00 79.81 195 ALA A O 1
ATOM 1506 N N . ALA A 1 196 ? 14.402 8.399 18.212 1.00 84.31 196 ALA A N 1
ATOM 1507 C CA . ALA A 1 196 ? 14.448 8.620 19.657 1.00 84.31 196 ALA A CA 1
ATOM 1508 C C . ALA A 1 196 ? 13.206 9.363 20.184 1.00 84.31 196 ALA A C 1
ATOM 1510 O O . ALA A 1 196 ? 12.686 9.040 21.249 1.00 84.31 196 ALA A O 1
ATOM 1511 N N . GLN A 1 197 ? 12.705 10.349 19.431 1.00 87.00 197 GLN A N 1
ATOM 1512 C CA . GLN A 1 197 ? 11.484 11.076 19.797 1.00 87.00 197 GLN A CA 1
ATOM 1513 C C . GLN A 1 197 ? 10.242 10.187 19.698 1.00 87.00 197 GLN A C 1
ATOM 1515 O O . GLN A 1 197 ? 9.374 10.255 20.564 1.00 87.00 197 GLN A O 1
ATOM 1520 N N . SER A 1 198 ? 10.180 9.337 18.673 1.00 86.69 198 SER A N 1
ATOM 1521 C CA . SER A 1 198 ? 9.087 8.386 18.463 1.00 86.69 198 SER A CA 1
ATOM 1522 C C . SER A 1 198 ? 8.994 7.381 19.611 1.00 86.69 198 SER A C 1
ATOM 1524 O O . SER A 1 198 ? 7.912 7.131 20.133 1.00 86.69 198 SER A O 1
ATOM 1526 N N . GLU A 1 199 ? 10.132 6.846 20.055 1.00 85.56 199 GLU A N 1
ATOM 1527 C CA . GLU A 1 199 ? 10.184 5.919 21.187 1.00 85.56 199 GLU A CA 1
ATOM 1528 C C . GLU A 1 199 ? 9.742 6.595 22.494 1.00 85.56 199 GLU A C 1
ATOM 1530 O O . GLU A 1 199 ? 8.866 6.081 23.192 1.00 85.56 199 GLU A O 1
ATOM 1535 N N . ALA A 1 200 ? 10.265 7.791 22.789 1.00 87.81 200 ALA A N 1
ATOM 1536 C CA . ALA A 1 200 ? 9.863 8.560 23.967 1.00 87.81 200 ALA A CA 1
ATOM 1537 C C . ALA A 1 200 ? 8.360 8.891 23.966 1.00 87.81 200 ALA A C 1
ATOM 1539 O O . ALA A 1 200 ? 7.702 8.822 25.007 1.00 87.81 200 ALA A O 1
ATOM 1540 N N . MET A 1 201 ? 7.805 9.217 22.795 1.00 89.38 201 MET A N 1
ATOM 1541 C CA . MET A 1 201 ? 6.379 9.471 22.622 1.00 89.38 201 MET A CA 1
ATOM 1542 C C . MET A 1 201 ? 5.542 8.229 22.952 1.00 89.38 201 MET A C 1
ATOM 1544 O O . MET A 1 201 ? 4.592 8.327 23.729 1.00 89.38 201 MET A O 1
ATOM 1548 N N . VAL A 1 202 ? 5.892 7.066 22.392 1.00 87.88 202 VAL A N 1
ATOM 1549 C CA . VAL A 1 202 ? 5.146 5.820 22.624 1.00 87.88 202 VAL A CA 1
ATOM 1550 C C . VAL A 1 202 ? 5.195 5.423 24.097 1.00 87.88 202 VAL A C 1
ATOM 1552 O O . VAL A 1 202 ? 4.160 5.086 24.668 1.00 87.88 202 VAL A O 1
ATOM 1555 N N . VAL A 1 203 ? 6.360 5.525 24.742 1.00 87.81 203 VAL A N 1
ATOM 1556 C CA . VAL A 1 203 ? 6.498 5.236 26.179 1.00 87.81 203 VAL A CA 1
ATOM 1557 C C . VAL A 1 203 ? 5.568 6.119 27.009 1.00 87.81 203 VAL A C 1
ATOM 1559 O O . VAL A 1 2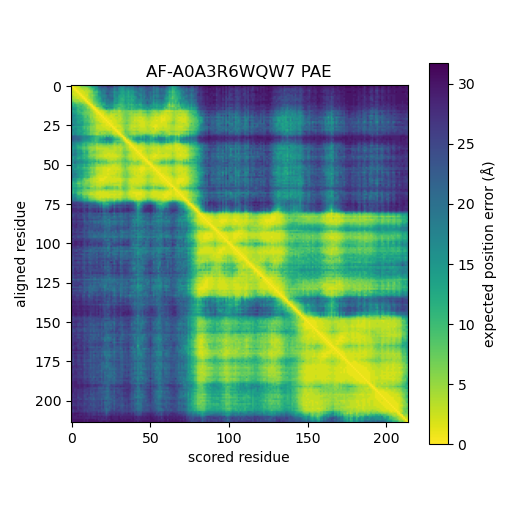03 ? 4.861 5.612 27.880 1.00 87.81 203 VAL A O 1
ATOM 1562 N N . LYS A 1 204 ? 5.522 7.423 26.716 1.00 88.94 204 LYS A N 1
ATOM 1563 C CA . LYS A 1 204 ? 4.636 8.359 27.414 1.00 88.94 204 LYS A CA 1
ATOM 1564 C C . LYS A 1 204 ? 3.159 7.993 27.229 1.00 88.94 204 LYS A C 1
ATOM 1566 O O . LYS A 1 204 ? 2.425 7.926 28.211 1.00 88.94 204 LYS A O 1
ATOM 1571 N N . LEU A 1 205 ? 2.737 7.710 25.995 1.00 86.44 205 LEU A N 1
ATOM 1572 C CA . LEU A 1 205 ? 1.351 7.332 25.699 1.00 86.44 205 LEU A CA 1
ATOM 1573 C C . LEU A 1 205 ? 0.932 6.050 26.432 1.00 86.44 205 LEU A C 1
ATOM 1575 O O . LEU A 1 205 ? -0.172 5.975 26.967 1.00 86.44 205 LEU A O 1
ATOM 1579 N N . LEU A 1 206 ? 1.815 5.052 26.496 1.00 85.56 206 LEU A N 1
ATOM 1580 C CA . LEU A 1 206 ? 1.535 3.795 27.193 1.00 85.56 206 LEU A CA 1
ATOM 1581 C C . LEU A 1 206 ? 1.432 3.977 28.714 1.00 85.56 206 LEU A C 1
ATOM 1583 O O . LEU A 1 206 ? 0.603 3.324 29.348 1.00 85.56 206 LEU A O 1
ATOM 1587 N N . GLN A 1 207 ? 2.226 4.876 29.301 1.00 86.19 207 GLN A N 1
ATOM 1588 C CA . GLN A 1 207 ? 2.129 5.210 30.726 1.00 86.19 207 GLN A CA 1
ATOM 1589 C C . GLN A 1 207 ? 0.779 5.858 31.064 1.00 86.19 207 GLN A C 1
ATOM 1591 O O . GLN A 1 207 ? 0.112 5.420 32.000 1.00 86.19 207 GLN A O 1
ATOM 1596 N N . GLU A 1 208 ? 0.351 6.847 30.273 1.00 81.94 208 GLU A N 1
ATOM 1597 C CA . GLU A 1 208 ? -0.933 7.547 30.454 1.00 81.94 208 GLU A CA 1
ATOM 1598 C C . GLU A 1 208 ? -2.140 6.606 30.268 1.00 81.94 208 GLU A C 1
ATOM 1600 O O . GLU A 1 208 ? -3.156 6.703 30.971 1.00 81.94 208 GLU A O 1
ATOM 1605 N N . HIS A 1 209 ? -2.015 5.639 29.359 1.00 79.88 209 HIS A N 1
ATOM 1606 C CA . HIS A 1 209 ? -3.029 4.613 29.143 1.00 79.88 209 HIS A CA 1
ATOM 1607 C C . HIS A 1 209 ? -3.133 3.627 30.312 1.00 79.88 209 HIS A C 1
ATOM 1609 O O . HIS A 1 209 ? -4.238 3.335 30.769 1.00 79.88 209 HIS A O 1
ATOM 1615 N N . GLY A 1 210 ? -1.998 3.163 30.847 1.00 70.38 210 GLY A N 1
ATOM 1616 C CA . GLY A 1 210 ? -1.964 2.266 32.007 1.00 70.38 210 GLY A CA 1
ATOM 1617 C C . GLY A 1 210 ? -2.568 2.888 33.270 1.00 70.38 210 GLY A C 1
ATOM 1618 O O . GLY A 1 210 ? -3.189 2.187 34.063 1.00 70.38 210 GLY A O 1
ATOM 1619 N N . THR A 1 211 ? -2.463 4.211 33.433 1.00 60.03 211 THR A N 1
ATOM 1620 C CA . THR A 1 211 ? -3.103 4.936 34.544 1.00 60.03 211 THR A CA 1
ATOM 1621 C C . THR A 1 211 ? -4.615 5.109 34.400 1.00 60.03 211 THR A C 1
ATOM 1623 O O . THR A 1 211 ? -5.274 5.389 35.392 1.00 60.03 211 THR A O 1
ATOM 1626 N N . SER A 1 212 ? -5.174 4.940 33.197 1.00 56.16 212 SER A N 1
ATOM 1627 C CA . SER A 1 212 ? -6.608 5.147 32.926 1.00 56.16 212 SER A CA 1
ATOM 1628 C C . SER A 1 212 ? -7.457 3.873 33.058 1.00 56.16 212 SER A C 1
ATOM 1630 O O . SER A 1 212 ? -8.680 3.948 32.958 1.00 56.16 212 SER A O 1
ATOM 1632 N N . GLN A 1 213 ? -6.830 2.705 33.255 1.00 53.03 213 GLN A N 1
ATOM 1633 C CA . GLN A 1 213 ? -7.517 1.415 33.439 1.00 53.03 213 GLN A CA 1
ATOM 1634 C C . GLN A 1 213 ? -7.689 1.001 34.919 1.00 53.03 213 GLN A C 1
ATOM 1636 O O . GLN A 1 213 ? -8.168 -0.102 35.191 1.00 53.03 213 GLN A O 1
ATOM 1641 N N . HIS A 1 214 ? -7.320 1.873 35.865 1.00 40.69 214 HIS A N 1
ATOM 1642 C CA . HIS A 1 214 ? -7.540 1.721 37.309 1.00 40.69 214 HIS A CA 1
ATOM 1643 C C . HIS A 1 214 ? -8.526 2.770 37.820 1.00 40.69 214 HIS A C 1
ATOM 1645 O O . HIS A 1 214 ? -9.338 2.405 38.699 1.00 40.69 214 HIS A O 1
#

Sequence (214 aa):
MAEEFLLAAEKSIDLAFKPRTCLPGDDITQHITNVTQKLRLGAGLVATCDNRVVSTNAGVLRYRPPNRYWLDFNHKRVRVHGVVGMIVDRNAEFYRVDIGSSSYATLGMLAFDGASKRNRPNLQPGTLVYCRVVRATKDLDALIQDDCIVLEALGRAIPFELAVGMNGVVWLNSKSNQDTILIANAILNSEGLTAAQSEAMVVKLLQEHGTSQH

Secondary structure (DSSP, 8-state):
-HHHHHHHHHHTS-TT---EEE-TT-B-GGGS--TTS--EE-TTEEE-TTS-EEE-SSEEEEEETTTEEEEE-S-------EEEEEEEEE-SSEEEEE-SSSS-EEEETT-STT--SSS---PPTT-EEEEE-SS--TT------S--HHHHHHHHHS-EEEEE-TTS-EEEEESSHHHHHHHHHHHHHTTT--HHHHHHHHHHHHHHHHHT--

Organism: NCBI:txid157072

Solvent-accessible surface area (backbone atoms only — not comparable to full-atom values): 12974 Å² total; per-residue (Å²): 107,72,65,57,50,50,53,52,51,59,74,39,48,71,85,82,67,70,79,42,83,41,43,59,69,41,77,45,48,91,72,55,75,66,83,89,49,87,74,40,76,38,57,46,49,45,75,46,97,83,77,39,33,30,27,67,40,62,22,33,41,43,76,46,73,71,52,32,38,29,43,56,41,98,64,77,79,78,86,66,58,36,32,46,26,32,27,68,42,78,57,100,64,32,32,35,26,43,49,86,58,102,59,72,43,81,43,51,51,60,74,45,91,89,33,40,99,88,48,60,76,88,80,52,65,73,41,77,44,84,42,71,68,87,78,80,72,96,78,71,69,70,82,78,72,95,78,52,68,60,61,56,59,45,59,76,76,48,77,66,50,77,47,73,13,46,66,76,39,72,49,76,48,46,91,43,72,67,56,43,52,50,54,51,51,52,58,65,68,37,69,90,51,52,74,70,55,34,53,56,49,51,54,52,54,52,53,62,50,63,64,71,78,113

Mean predicted aligned error: 15.01 Å

Foldseek 3Di:
DVVVVVVVQVVQDPPVQDKDWAAFFDWCQVRQPPPVDDAAEDEQWDQDPVRTIGGHHTAIWDDDTRRYIYGPDPDPPPVFQKAKWFFADDDPFWTFTHRPDPGTDTGGQQNDVPDDPVRTDDDDGGDIDTDTDPDDDPPLQFDDDPDDLLCVLLVVQFDKDWDQHSSRDIDIGGPDPLSVVLSVVLVVVCVPDDSVRSNVVSVVSSVVVVVVVD

InterPro domains:
  IPR012340 Nucleic acid-binding, OB-fold [G3DSA:2.40.50.140] (80-149)
  IPR012340 Nucleic acid-binding, OB-fold [SSF50249] (83-144)
  IPR026699 Exosome complex RNA-binding protein 1/RRP40/RRP4 [PTHR21321] (20-141)
  IPR036612 K Homology domain, type 1 superfamily [SSF54791] (142-206)
  IPR041054 Exosome complex exonuclease Rrp40, N-terminal domain, eukaryotes [PF18311] (39-77)
  IPR049469 Exosome complex component RRP40, type I KH domain [cd22526] (143-206)